Protein AF-A0AAD5X0N3-F1 (afdb_monomer_lite)

Foldseek 3Di:
DFWKKKFKFAWADQPNWTKTWDDLVSQVPDPDLFKWKWFKDFVVQDVGTDIFIWGAQLPNTTMTTDDCVSGVPRDRPDMTIMMITTDPADDADDDDPVLCVLCVVLVLNVLQVVAGSVQVVQLVLVLQQDPDPVSSVVSSVVVSVCSVVVNSHDPPDDRNFGSNPSQDDPSHGPPDDDDTDDDIDGDDDDDDDPDDDPDDDDDDDDDDDDDDDDDDDDDDDDDDDDDDDDDDDDDDDDDDDDDDDDDDDDDDDDDDDDDDDDDDDDDDDDDDDD

Secondary structure (DSSP, 8-state):
-PPEEEEEE--EEETTEEEEEPPHHHHHTSS-SS-EEEEEE-TTT-SS-EEEEEEE-SSS-EEEE--TTT-TT--SSS-EEEEEEE-SSPPPPPPPHHHHHHHHHTT-HHHHHTS-HHHHHHHHHHHHS-S-HHHHHHHHHHHHHHHHTT--S-SS--TTS---TTTEETTEETT----------EE---------------------------------------------------------------------------------------

Radius of gyration: 31.68 Å; chains: 1; bounding box: 74×84×109 Å

Structure (mmCIF, N/CA/C/O backbone):
data_AF-A0AAD5X0N3-F1
#
_entry.id   AF-A0AAD5X0N3-F1
#
loop_
_atom_site.group_PDB
_atom_site.id
_atom_site.type_symbol
_atom_site.label_atom_id
_atom_site.label_alt_id
_atom_site.label_comp_id
_atom_site.label_asym_id
_atom_site.label_entity_id
_atom_site.label_seq_id
_atom_site.pdbx_PDB_ins_code
_atom_site.Cartn_x
_atom_site.Cartn_y
_atom_site.Cartn_z
_atom_site.occupancy
_atom_site.B_iso_or_equiv
_atom_site.auth_seq_id
_atom_site.auth_comp_id
_atom_site.auth_asym_id
_atom_site.auth_atom_id
_atom_site.pdbx_PDB_model_num
ATOM 1 N N . MET A 1 1 ? -9.869 20.995 3.385 1.00 52.47 1 MET A N 1
ATOM 2 C CA . MET A 1 1 ? -9.378 20.257 4.567 1.00 52.47 1 MET A CA 1
ATOM 3 C C . MET A 1 1 ? -9.039 18.806 4.202 1.00 52.47 1 MET A C 1
ATOM 5 O O . MET A 1 1 ? -9.291 18.425 3.061 1.00 52.47 1 MET A O 1
ATOM 9 N N . SER A 1 2 ? -8.405 18.033 5.093 1.00 66.81 2 SER A N 1
ATOM 10 C CA . SER A 1 2 ? -8.325 16.563 4.986 1.00 66.81 2 SER A CA 1
ATOM 11 C C . SER A 1 2 ? -9.410 15.970 5.881 1.00 66.81 2 SER A C 1
ATOM 13 O O . SER A 1 2 ? -9.439 16.286 7.066 1.00 66.81 2 SER A O 1
ATOM 15 N N . THR A 1 3 ? -10.296 15.152 5.316 1.00 87.31 3 THR A N 1
ATOM 16 C CA . THR A 1 3 ? -11.394 14.504 6.045 1.00 87.31 3 THR A CA 1
ATOM 17 C C . THR A 1 3 ? -10.836 13.567 7.112 1.00 87.31 3 THR A C 1
ATOM 19 O O . THR A 1 3 ? -9.976 12.736 6.812 1.00 87.31 3 THR A O 1
ATOM 22 N N . LYS A 1 4 ? -11.314 13.703 8.350 1.00 94.69 4 LYS A N 1
ATOM 23 C CA . LYS A 1 4 ? -11.043 12.740 9.420 1.00 94.69 4 LYS A CA 1
ATOM 24 C C . LYS A 1 4 ? -12.129 11.672 9.399 1.00 94.69 4 LYS A C 1
ATOM 26 O O . LYS A 1 4 ? -13.308 11.991 9.285 1.00 94.69 4 LYS A O 1
ATOM 31 N N . ILE A 1 5 ? -11.717 10.415 9.483 1.00 96.69 5 ILE A N 1
ATOM 32 C CA . ILE A 1 5 ? -12.610 9.258 9.488 1.00 96.69 5 ILE A CA 1
ATOM 33 C C . ILE A 1 5 ? -12.344 8.492 10.778 1.00 96.69 5 ILE A C 1
ATOM 35 O O . ILE A 1 5 ? -11.242 7.972 10.956 1.00 96.69 5 ILE A O 1
ATOM 39 N N . THR A 1 6 ? -13.336 8.419 11.658 1.00 96.56 6 THR A N 1
ATOM 40 C CA . THR A 1 6 ? -13.241 7.689 12.927 1.00 96.56 6 THR A CA 1
ATOM 41 C C . THR A 1 6 ? -14.144 6.464 12.893 1.00 96.56 6 THR A C 1
ATOM 43 O O . THR A 1 6 ? -15.231 6.510 12.319 1.00 96.56 6 THR A O 1
ATOM 46 N N . PHE A 1 7 ? -13.660 5.359 13.452 1.00 95.81 7 PHE A N 1
ATOM 47 C CA . PHE A 1 7 ? -14.385 4.097 13.570 1.00 95.81 7 PHE A CA 1
ATOM 48 C C . PHE A 1 7 ? -13.747 3.225 14.653 1.00 95.81 7 PHE A C 1
ATOM 50 O O . PHE A 1 7 ? -12.638 3.501 15.119 1.00 95.81 7 PHE A O 1
ATOM 57 N N . THR A 1 8 ? -14.430 2.146 15.015 1.00 95.44 8 THR A N 1
ATOM 58 C CA . THR A 1 8 ? -13.892 1.095 15.874 1.00 95.44 8 THR A CA 1
ATOM 59 C C . THR A 1 8 ? -13.667 -0.186 15.075 1.00 95.44 8 THR A C 1
ATOM 61 O O . THR A 1 8 ? -14.383 -0.475 14.114 1.00 95.44 8 THR A O 1
ATOM 64 N N . SER A 1 9 ? -12.628 -0.939 15.427 1.00 93.94 9 SER A N 1
ATOM 65 C CA . SER A 1 9 ? -12.358 -2.256 14.844 1.00 93.94 9 SER A CA 1
ATOM 66 C C . SER A 1 9 ? -11.504 -3.086 15.785 1.00 93.94 9 SER A C 1
ATOM 68 O O . SER A 1 9 ? -10.570 -2.574 16.405 1.00 93.94 9 SER A O 1
ATOM 70 N N . THR A 1 10 ? -11.773 -4.385 15.822 1.00 93.44 10 THR A N 1
ATOM 71 C CA . THR A 1 10 ? -10.909 -5.357 16.494 1.00 93.44 10 THR A CA 1
ATOM 72 C C . THR A 1 10 ? -9.734 -5.723 15.581 1.00 93.44 10 THR A C 1
ATOM 74 O O . THR A 1 10 ? -9.935 -5.871 14.370 1.00 93.44 10 THR A O 1
ATOM 77 N N . PRO A 1 11 ? -8.502 -5.839 16.102 1.00 93.25 11 PRO A N 1
ATOM 78 C CA . PRO A 1 11 ? -7.381 -6.368 15.339 1.00 93.25 11 PRO A CA 1
ATOM 79 C C . PRO A 1 11 ? -7.588 -7.826 14.941 1.00 93.25 11 PRO A C 1
ATOM 81 O O . PRO A 1 11 ? -8.074 -8.642 15.715 1.00 93.25 11 PRO A O 1
ATOM 84 N N . HIS A 1 12 ? -7.170 -8.167 13.727 1.00 90.38 12 HIS A N 1
ATOM 85 C CA . HIS A 1 12 ? -7.186 -9.533 13.222 1.00 90.38 12 HIS A CA 1
ATOM 86 C C . HIS A 1 12 ? -5.761 -10.005 12.975 1.00 90.38 12 HIS A C 1
ATOM 88 O O . HIS A 1 12 ? -4.945 -9.273 12.417 1.00 90.38 12 HIS A O 1
ATOM 94 N N . LEU A 1 13 ? -5.474 -11.252 13.335 1.00 91.62 13 LEU A N 1
ATOM 95 C CA . LEU A 1 13 ? -4.210 -11.898 13.008 1.00 91.62 13 LEU A CA 1
ATOM 96 C C . LEU A 1 13 ? -4.410 -12.819 11.802 1.00 91.62 13 LEU A C 1
ATOM 98 O O . LEU A 1 13 ? -5.156 -13.794 11.874 1.00 91.62 13 LEU A O 1
ATOM 102 N N . ILE A 1 14 ? -3.734 -12.525 10.689 1.00 92.62 14 ILE A N 1
ATOM 103 C CA . ILE A 1 14 ? -3.687 -13.421 9.527 1.00 92.62 14 ILE A CA 1
ATOM 104 C C . ILE A 1 14 ? -2.267 -13.940 9.378 1.00 92.62 14 ILE A C 1
ATOM 106 O O . ILE A 1 14 ? -1.341 -13.174 9.107 1.00 92.62 14 ILE A O 1
ATOM 110 N N . ASN A 1 15 ? -2.099 -15.255 9.523 1.00 90.25 15 ASN A N 1
ATOM 111 C CA . ASN A 1 15 ? -0.788 -15.883 9.673 1.00 90.25 15 ASN A CA 1
ATOM 112 C C . ASN A 1 15 ? -0.030 -15.242 10.848 1.00 90.25 15 ASN A C 1
ATOM 114 O O . ASN A 1 15 ? -0.423 -15.426 11.992 1.00 90.25 15 ASN A O 1
ATOM 118 N N . THR A 1 16 ? 1.019 -14.471 10.573 1.00 90.69 16 THR A N 1
ATOM 119 C CA . THR A 1 16 ? 1.829 -13.757 11.573 1.00 90.69 16 THR A CA 1
ATOM 120 C C . THR A 1 16 ? 1.671 -12.238 11.485 1.00 90.69 16 THR A C 1
ATOM 122 O O . THR A 1 16 ? 2.490 -11.509 12.029 1.00 90.69 16 THR A O 1
ATOM 125 N N . HIS A 1 17 ? 0.667 -11.745 10.755 1.00 93.12 17 HIS A N 1
ATOM 126 C CA . HIS A 1 17 ? 0.501 -10.321 10.471 1.00 93.12 17 HIS A CA 1
ATOM 127 C C . HIS A 1 17 ? -0.753 -9.774 11.158 1.00 93.12 17 HIS A C 1
ATOM 129 O O . HIS A 1 17 ? -1.863 -10.073 10.698 1.00 93.12 17 HIS A O 1
ATOM 135 N N . PRO A 1 18 ? -0.608 -8.991 12.243 1.00 94.12 18 PRO A N 1
ATOM 136 C CA . PRO A 1 18 ? -1.732 -8.276 12.819 1.00 94.12 18 PRO A CA 1
ATOM 137 C C . PRO A 1 18 ? -2.154 -7.145 11.879 1.00 94.12 18 PRO A C 1
ATOM 139 O O . PRO A 1 18 ? -1.327 -6.473 11.255 1.00 94.12 18 PRO A O 1
ATOM 142 N N . LEU A 1 19 ? -3.458 -6.944 11.747 1.00 95.69 19 LEU A N 1
ATOM 143 C CA . LEU A 1 19 ? -4.028 -5.938 10.865 1.00 95.69 19 LEU A CA 1
ATOM 144 C C . LEU A 1 19 ? -5.353 -5.405 11.391 1.00 95.69 19 LEU A C 1
ATOM 146 O O . LEU A 1 19 ? -6.042 -6.060 12.168 1.00 95.69 19 LEU A O 1
ATOM 150 N N . ILE A 1 20 ? -5.729 -4.230 10.899 1.00 96.31 20 ILE A N 1
ATOM 151 C CA . ILE A 1 20 ? -7.061 -3.654 11.070 1.00 96.31 20 ILE A CA 1
ATOM 152 C C . ILE A 1 20 ? -7.768 -3.695 9.727 1.00 96.31 20 ILE A C 1
ATOM 154 O O . ILE A 1 20 ? -7.281 -3.119 8.749 1.00 96.31 20 ILE A O 1
ATOM 158 N N . HIS A 1 21 ? -8.932 -4.336 9.683 1.00 95.62 21 HIS A N 1
ATOM 159 C CA . HIS A 1 21 ? -9.833 -4.260 8.539 1.00 95.62 21 HIS A CA 1
ATOM 160 C C . HIS A 1 21 ? -10.796 -3.089 8.726 1.00 95.62 21 HIS A C 1
ATOM 162 O O . HIS A 1 21 ? -11.264 -2.823 9.827 1.00 95.62 21 HIS A O 1
ATOM 168 N N . LEU A 1 22 ? -11.066 -2.340 7.659 1.00 95.81 22 LEU A N 1
ATOM 169 C CA . LEU A 1 22 ? -12.024 -1.246 7.733 1.00 95.81 22 LEU A CA 1
ATOM 170 C C . LEU A 1 22 ? -13.440 -1.785 7.496 1.00 95.81 22 LEU A C 1
ATOM 172 O O . LEU A 1 22 ? -13.658 -2.514 6.520 1.00 95.81 22 LEU A O 1
ATOM 176 N N . PRO A 1 23 ? -14.442 -1.323 8.262 1.00 94.31 23 PRO A N 1
ATOM 177 C CA . PRO A 1 23 ? -15.840 -1.512 7.897 1.00 94.31 23 PRO A CA 1
ATOM 178 C C . PRO A 1 23 ? -16.093 -0.946 6.492 1.00 94.31 23 PRO A C 1
ATOM 180 O O . PRO A 1 23 ? -15.581 0.123 6.145 1.00 94.31 23 PRO A O 1
ATOM 183 N N . LYS A 1 24 ? -16.898 -1.629 5.665 1.00 93.94 24 LYS A N 1
ATOM 184 C CA . LYS A 1 24 ? -17.169 -1.192 4.278 1.00 93.94 24 LYS A CA 1
ATOM 185 C C . LYS A 1 24 ? -17.667 0.266 4.192 1.00 93.94 24 LYS A C 1
ATOM 187 O O . LYS A 1 24 ? -17.146 0.986 3.336 1.00 93.94 24 LYS A O 1
ATOM 192 N N . PRO A 1 25 ? -18.599 0.745 5.050 1.00 93.69 25 PRO A N 1
ATOM 193 C CA . PRO A 1 25 ? -19.046 2.141 5.011 1.00 93.69 25 PRO A CA 1
ATOM 194 C C . PRO A 1 25 ? -17.918 3.123 5.335 1.00 93.69 25 PRO A C 1
ATOM 196 O O . PRO A 1 25 ? -17.710 4.080 4.597 1.00 93.69 25 PRO A O 1
ATOM 199 N N . THR A 1 26 ? -17.108 2.829 6.355 1.00 95.00 26 THR A N 1
ATOM 200 C CA . THR A 1 26 ? -15.915 3.611 6.711 1.00 95.00 26 THR A CA 1
ATOM 201 C C . THR A 1 26 ? -14.927 3.674 5.552 1.00 95.00 26 THR A C 1
ATOM 203 O O . THR A 1 26 ? -14.449 4.742 5.175 1.00 95.00 26 THR A O 1
ATOM 206 N N . SER A 1 27 ? -14.649 2.531 4.922 1.00 96.06 27 SER A N 1
ATOM 207 C CA . SER A 1 27 ? -13.789 2.479 3.746 1.00 96.06 27 SER A CA 1
ATOM 208 C C . SER A 1 27 ? -14.354 3.266 2.561 1.00 96.06 27 SER A C 1
ATOM 210 O O . SER A 1 27 ? -13.568 3.669 1.701 1.00 96.06 27 SER A O 1
ATOM 212 N N . ALA A 1 28 ? -15.673 3.416 2.431 1.00 95.62 28 ALA A N 1
ATOM 213 C CA . ALA A 1 28 ? -16.284 4.160 1.333 1.00 95.62 28 ALA A CA 1
ATOM 214 C C . ALA A 1 28 ? -16.013 5.670 1.419 1.00 95.62 28 ALA A C 1
ATOM 216 O O . ALA A 1 28 ? -16.028 6.332 0.387 1.00 95.62 28 ALA A O 1
ATOM 217 N N . LEU A 1 29 ? -15.684 6.180 2.612 1.00 96.00 29 LEU A N 1
ATOM 218 C CA . LEU A 1 29 ? -15.305 7.577 2.846 1.00 96.00 29 LEU A CA 1
ATOM 219 C C . LEU A 1 29 ? -13.875 7.907 2.376 1.00 96.00 29 LEU A C 1
ATOM 221 O O . LEU A 1 29 ? -13.496 9.076 2.313 1.00 96.00 29 LEU A O 1
ATOM 225 N N . LEU A 1 30 ? -13.054 6.898 2.058 1.00 96.19 30 LEU A N 1
ATOM 226 C CA . LEU A 1 30 ? -11.696 7.114 1.557 1.00 96.19 30 LEU A CA 1
ATOM 227 C C . LEU A 1 30 ? -11.710 7.717 0.139 1.00 96.19 30 LEU A C 1
ATOM 229 O O . LEU A 1 30 ? -12.552 7.358 -0.683 1.00 96.19 30 LEU A O 1
ATOM 233 N N . PRO A 1 31 ? -10.722 8.563 -0.212 1.00 95.62 31 PRO A N 1
ATOM 234 C CA . PRO A 1 31 ? -10.713 9.300 -1.480 1.00 95.62 31 PRO A CA 1
ATOM 235 C C . PRO A 1 31 ? -10.471 8.426 -2.721 1.00 95.62 31 PRO A C 1
ATOM 237 O O . PRO A 1 31 ? -10.577 8.910 -3.847 1.00 95.62 31 PRO A O 1
ATOM 240 N N . ALA A 1 32 ? -10.088 7.159 -2.547 1.00 94.62 32 ALA A N 1
ATOM 241 C CA . ALA A 1 32 ? -9.822 6.235 -3.640 1.00 94.62 32 ALA A CA 1
ATOM 242 C C . ALA A 1 32 ? -10.143 4.790 -3.243 1.00 94.62 32 ALA A C 1
ATOM 244 O O . ALA A 1 32 ? -10.204 4.442 -2.068 1.00 94.62 32 ALA A O 1
ATOM 245 N N . ARG A 1 33 ? -10.319 3.933 -4.257 1.00 95.62 33 ARG A N 1
ATOM 246 C CA . ARG A 1 33 ? -10.536 2.482 -4.099 1.00 95.62 33 ARG A CA 1
ATOM 247 C C . ARG A 1 33 ? -9.268 1.634 -4.264 1.00 95.62 33 ARG A C 1
ATOM 249 O O . ARG A 1 33 ? -9.354 0.410 -4.259 1.00 95.62 33 ARG A O 1
ATOM 256 N N . GLY A 1 34 ? -8.131 2.280 -4.515 1.00 95.44 34 GLY A N 1
ATOM 257 C CA . GLY A 1 34 ? -6.809 1.652 -4.502 1.00 95.44 34 GLY A CA 1
ATOM 258 C C . GLY A 1 34 ? -6.078 1.962 -3.199 1.00 95.44 34 GLY A C 1
ATOM 259 O O . GLY A 1 34 ? -6.696 2.427 -2.255 1.00 95.44 34 GLY A O 1
ATOM 260 N N . LEU A 1 35 ? -4.759 1.756 -3.158 1.00 97.06 35 LEU A N 1
ATOM 261 C CA . LEU A 1 35 ? -3.967 2.098 -1.972 1.00 97.06 35 LEU A CA 1
ATOM 262 C C . LEU A 1 35 ? -4.161 3.570 -1.575 1.00 97.06 35 LEU A C 1
ATOM 264 O O . LEU A 1 35 ? -4.024 4.457 -2.420 1.00 97.06 35 LEU A O 1
ATOM 268 N N . VAL A 1 36 ? -4.422 3.805 -0.289 1.00 97.81 36 VAL A N 1
ATOM 269 C CA . VAL A 1 36 ? -4.504 5.140 0.316 1.00 97.81 36 VAL A CA 1
ATOM 270 C C . VAL A 1 36 ? -3.518 5.215 1.470 1.00 97.81 36 VAL A C 1
ATOM 272 O O . VAL A 1 36 ? -3.531 4.350 2.329 1.00 97.81 36 VAL A O 1
ATOM 275 N N . VAL A 1 37 ? -2.666 6.236 1.532 1.00 98.00 37 VAL A N 1
ATOM 276 C CA . VAL A 1 37 ? -1.804 6.441 2.708 1.00 98.00 37 VAL A CA 1
ATOM 277 C C . VAL A 1 37 ? -2.495 7.381 3.688 1.00 98.00 37 VAL A C 1
ATOM 279 O O . VAL A 1 37 ? -2.936 8.466 3.299 1.00 98.00 37 VAL A O 1
ATOM 282 N N . CYS A 1 38 ? -2.563 6.978 4.955 1.00 97.88 38 CYS A N 1
ATOM 283 C CA . CYS A 1 38 ? -3.195 7.744 6.023 1.00 97.88 38 CYS A CA 1
ATOM 284 C C . CYS A 1 38 ? -2.205 8.036 7.151 1.00 97.88 38 CYS A C 1
ATOM 286 O O . CYS A 1 38 ? -1.319 7.234 7.439 1.00 97.88 38 CYS A O 1
ATOM 288 N N . SER A 1 39 ? -2.407 9.174 7.812 1.00 97.62 39 SER A N 1
ATOM 289 C CA . SER A 1 39 ? -2.015 9.343 9.210 1.00 97.62 39 SER A CA 1
ATOM 290 C C . SER A 1 39 ? -3.059 8.633 10.074 1.00 97.62 39 SER A C 1
ATOM 292 O O . SER A 1 39 ? -4.258 8.848 9.875 1.00 97.62 39 SER A O 1
ATOM 294 N N . ILE A 1 40 ? -2.615 7.756 10.967 1.00 97.94 40 ILE A N 1
ATOM 295 C CA . ILE A 1 40 ? -3.445 6.862 11.774 1.00 97.94 40 ILE A CA 1
ATOM 296 C C . ILE A 1 40 ? -3.179 7.160 13.243 1.00 97.94 40 ILE A C 1
ATOM 298 O O . ILE A 1 40 ? -2.035 7.107 13.689 1.00 97.94 40 ILE A O 1
ATOM 302 N N . LEU A 1 41 ? -4.237 7.457 13.993 1.00 97.56 41 LEU A N 1
ATOM 303 C CA . LEU A 1 41 ? -4.195 7.611 15.442 1.00 97.56 41 LEU A CA 1
ATOM 304 C C . LEU A 1 41 ? -5.010 6.494 16.090 1.00 97.56 41 LEU A C 1
ATOM 306 O O . LEU A 1 41 ? -6.199 6.351 15.804 1.00 97.56 41 LEU A O 1
ATOM 310 N N . ILE A 1 42 ? -4.361 5.743 16.977 1.00 96.25 42 ILE A N 1
ATOM 311 C CA . ILE A 1 42 ? -4.982 4.729 17.831 1.00 96.25 42 ILE A CA 1
ATOM 312 C C . ILE A 1 42 ? -4.550 5.059 19.264 1.00 96.25 42 ILE A C 1
ATOM 314 O O . ILE A 1 42 ? -3.450 4.663 19.659 1.00 96.25 42 ILE A O 1
ATOM 318 N N . PRO A 1 43 ? -5.350 5.830 20.026 1.00 95.38 43 PRO A N 1
ATOM 319 C CA . PRO A 1 43 ? -4.920 6.385 21.312 1.00 95.38 43 PRO A CA 1
ATOM 320 C C . PRO A 1 43 ? -4.469 5.338 22.335 1.00 95.38 43 PRO A C 1
ATOM 322 O O . PRO A 1 43 ? -3.593 5.619 23.146 1.00 95.38 43 PRO A O 1
ATOM 325 N N . SER A 1 44 ? -5.037 4.131 22.279 1.00 93.19 44 SER A N 1
ATOM 326 C CA . SER A 1 44 ? -4.662 3.019 23.157 1.00 93.19 44 SER A CA 1
ATOM 327 C C . SER A 1 44 ? -3.310 2.382 22.822 1.00 93.19 44 SER A C 1
ATOM 329 O O . SER A 1 44 ? -2.764 1.687 23.669 1.00 93.19 44 SER A O 1
ATOM 331 N N . LEU A 1 45 ? -2.766 2.600 21.617 1.00 91.50 45 LEU A N 1
ATOM 332 C CA . LEU A 1 45 ? -1.465 2.061 21.198 1.00 91.50 45 LEU A CA 1
ATOM 333 C C . LEU A 1 45 ? -0.359 3.119 21.226 1.00 91.50 45 LEU A C 1
ATOM 335 O O . LEU A 1 45 ? 0.776 2.824 21.584 1.00 91.50 45 LEU A O 1
ATOM 339 N N . SER A 1 46 ? -0.665 4.352 20.817 1.00 90.81 46 SER A N 1
ATOM 340 C CA . SER A 1 46 ? 0.311 5.440 20.796 1.00 90.81 46 SER A CA 1
ATOM 341 C C . SER A 1 46 ? -0.367 6.803 20.943 1.00 90.81 46 SER A C 1
ATOM 343 O O . SER A 1 46 ? -1.363 7.072 20.264 1.00 90.81 46 SER A O 1
ATOM 345 N N . PRO A 1 47 ? 0.215 7.723 21.739 1.00 91.62 47 PRO A N 1
ATOM 346 C CA . PRO A 1 47 ? -0.276 9.095 21.848 1.00 91.62 47 PRO A CA 1
ATOM 347 C C . PRO A 1 47 ? -0.015 9.923 20.578 1.00 91.62 47 PRO A C 1
ATOM 349 O O . PRO A 1 47 ? -0.587 10.998 20.411 1.00 91.62 47 PRO A O 1
ATOM 352 N N . LYS A 1 48 ? 0.868 9.457 19.684 1.00 94.75 48 LYS A N 1
ATOM 353 C CA . LYS A 1 48 ? 1.201 10.120 18.416 1.00 94.75 48 LYS A CA 1
ATOM 354 C C . LYS A 1 48 ? 0.677 9.309 17.233 1.00 94.75 48 LYS A C 1
ATOM 356 O O . LYS A 1 48 ? 0.776 8.079 17.262 1.00 94.75 48 LYS A O 1
ATOM 361 N N . PRO A 1 49 ? 0.186 9.970 16.171 1.00 96.56 49 PRO A N 1
ATOM 362 C CA . PRO A 1 49 ? -0.191 9.259 14.968 1.00 96.56 49 PRO A CA 1
ATOM 363 C C . PRO A 1 49 ? 1.042 8.696 14.251 1.00 96.56 49 PRO A C 1
ATOM 365 O O . PRO A 1 49 ? 2.122 9.290 14.285 1.00 96.56 49 PRO A O 1
ATOM 368 N N . PHE A 1 50 ? 0.855 7.586 13.549 1.00 96.12 50 PHE A N 1
ATOM 369 C CA . PHE A 1 50 ? 1.840 7.004 12.638 1.00 96.12 50 PHE A CA 1
ATOM 370 C C . PHE A 1 50 ? 1.289 6.988 11.211 1.00 96.12 50 PHE A C 1
ATOM 372 O O . PHE A 1 50 ? 0.091 7.151 10.989 1.00 96.12 50 PHE A O 1
ATOM 379 N N . ILE A 1 51 ? 2.162 6.827 10.217 1.00 96.62 51 ILE A N 1
ATOM 380 C CA . ILE A 1 51 ? 1.756 6.800 8.809 1.00 96.62 51 ILE A CA 1
ATOM 381 C C . ILE A 1 51 ? 1.787 5.362 8.312 1.00 96.62 51 ILE A C 1
ATOM 383 O O . ILE A 1 51 ? 2.815 4.700 8.429 1.00 96.62 51 ILE A O 1
ATOM 387 N N . ALA A 1 52 ? 0.697 4.907 7.698 1.00 97.12 52 ALA A N 1
ATOM 388 C CA . ALA A 1 52 ? 0.656 3.595 7.064 1.00 97.12 52 ALA A CA 1
ATOM 389 C C . ALA A 1 52 ? -0.171 3.598 5.765 1.00 97.12 52 ALA A C 1
ATOM 391 O O . ALA A 1 52 ? -1.118 4.384 5.617 1.00 97.12 52 ALA A O 1
ATOM 392 N N . PRO A 1 53 ? 0.179 2.728 4.800 1.00 97.69 53 PRO A N 1
ATOM 393 C CA . PRO A 1 53 ? -0.661 2.462 3.646 1.00 97.69 53 PRO A CA 1
ATOM 394 C C . PRO A 1 53 ? -1.852 1.574 4.024 1.00 97.69 53 PRO A C 1
ATOM 396 O O . PRO A 1 53 ? -1.688 0.496 4.592 1.00 97.69 53 PRO A O 1
ATOM 399 N N . LEU A 1 54 ? -3.043 1.995 3.618 1.00 98.19 54 LEU A N 1
ATOM 400 C CA . LEU A 1 54 ? -4.241 1.174 3.568 1.00 98.19 54 LEU A CA 1
ATOM 401 C C . LEU A 1 54 ? -4.283 0.467 2.213 1.00 98.19 54 LEU A C 1
ATOM 403 O O . LEU A 1 54 ? -4.427 1.101 1.165 1.00 98.19 54 LEU A O 1
ATOM 407 N N . GLU A 1 55 ? -4.146 -0.853 2.231 1.00 97.88 55 GLU A N 1
ATOM 408 C CA . GLU A 1 55 ? -4.295 -1.708 1.059 1.00 97.88 55 GLU A CA 1
ATOM 409 C C . GLU A 1 55 ? -5.778 -2.046 0.857 1.00 97.88 55 GLU A C 1
ATOM 411 O O . GLU A 1 55 ? -6.498 -2.286 1.826 1.00 97.88 55 GLU A O 1
ATOM 416 N N . PRO A 1 56 ? -6.277 -2.078 -0.386 1.00 97.56 56 PRO A N 1
ATOM 417 C CA . PRO A 1 56 ? -7.618 -2.571 -0.649 1.00 97.56 56 PRO A CA 1
ATOM 418 C C . PRO A 1 56 ? -7.690 -4.073 -0.362 1.00 97.56 56 PRO A C 1
ATOM 420 O O . PRO A 1 56 ? -6.747 -4.821 -0.619 1.00 97.56 56 PRO A O 1
ATOM 423 N N . ASP A 1 57 ? -8.834 -4.525 0.134 1.00 96.81 57 ASP A N 1
ATOM 424 C CA . ASP A 1 57 ? -9.049 -5.917 0.540 1.00 96.81 57 ASP A CA 1
ATOM 425 C C . ASP A 1 57 ? -9.532 -6.833 -0.603 1.00 96.81 57 ASP A C 1
ATOM 427 O O . ASP A 1 57 ? -9.718 -8.031 -0.401 1.00 96.81 57 ASP A O 1
ATOM 431 N N . GLY A 1 58 ? -9.770 -6.284 -1.799 1.00 95.25 58 GLY A N 1
ATOM 432 C CA . GLY A 1 58 ? -10.367 -6.994 -2.938 1.00 95.25 58 GLY A CA 1
ATOM 433 C C . GLY A 1 58 ? -11.888 -7.206 -2.856 1.00 95.25 58 GLY A C 1
ATOM 434 O O . GLY A 1 58 ? -12.479 -7.717 -3.804 1.00 95.25 58 GLY A O 1
ATOM 435 N N . LYS A 1 59 ? -12.543 -6.774 -1.771 1.00 94.88 59 LYS A N 1
ATOM 436 C CA . LYS A 1 59 ? -13.990 -6.882 -1.495 1.00 94.88 59 LYS A CA 1
ATOM 437 C C . LYS A 1 59 ? -14.653 -5.519 -1.242 1.00 94.88 59 LYS A C 1
ATOM 439 O O . LYS A 1 59 ? -15.662 -5.423 -0.545 1.00 94.88 59 LYS A O 1
ATOM 444 N N . LYS A 1 60 ? -14.130 -4.454 -1.860 1.00 94.38 60 LYS A N 1
ATOM 445 C CA . LYS A 1 60 ? -14.614 -3.068 -1.696 1.00 94.38 60 LYS A CA 1
ATOM 446 C C . LYS A 1 60 ? -14.480 -2.539 -0.256 1.00 94.38 60 LYS A C 1
ATOM 448 O O . LYS A 1 60 ? -15.198 -1.611 0.115 1.00 94.38 60 LYS A O 1
ATOM 453 N N . SER A 1 61 ? -13.488 -3.003 0.497 1.00 96.38 61 SER A N 1
ATOM 454 C CA . SER A 1 61 ? -12.968 -2.321 1.685 1.00 96.38 61 SER A CA 1
ATOM 455 C C . SER A 1 61 ? -11.451 -2.097 1.592 1.00 96.38 61 SER A C 1
ATOM 457 O O . SER A 1 61 ? -10.852 -2.250 0.522 1.00 96.38 61 SER A O 1
ATOM 459 N N . HIS A 1 62 ? -10.841 -1.678 2.699 1.00 97.94 62 HIS A N 1
ATOM 460 C CA . HIS A 1 62 ? -9.395 -1.589 2.877 1.00 97.94 62 HIS A CA 1
ATOM 461 C C . HIS A 1 62 ? -8.988 -2.190 4.222 1.00 97.94 62 HIS A C 1
ATOM 463 O O . HIS A 1 62 ? -9.823 -2.442 5.086 1.00 97.94 62 HIS A O 1
ATOM 469 N N . PHE A 1 63 ? -7.693 -2.390 4.400 1.00 97.75 63 PHE A N 1
ATOM 470 C CA . PHE A 1 63 ? -7.073 -2.766 5.660 1.00 97.75 63 PHE A CA 1
ATOM 471 C C . PHE A 1 63 ? -5.688 -2.124 5.750 1.00 97.75 63 PHE A C 1
ATOM 473 O O . PHE A 1 63 ? -5.121 -1.722 4.733 1.00 97.75 63 PHE A O 1
ATOM 480 N N . PHE A 1 64 ? -5.115 -2.054 6.943 1.00 97.62 64 PHE A N 1
ATOM 481 C CA . PHE A 1 64 ? -3.697 -1.746 7.117 1.00 97.62 64 PHE A CA 1
ATOM 482 C C . PHE A 1 64 ? -3.060 -2.756 8.063 1.00 97.62 64 PHE A C 1
ATOM 484 O O . PHE A 1 64 ? -3.707 -3.250 8.986 1.00 97.62 64 PHE A O 1
ATOM 491 N N . LEU A 1 65 ? -1.796 -3.081 7.801 1.00 96.19 65 LEU A N 1
ATOM 492 C CA . LEU A 1 65 ? -1.001 -3.914 8.695 1.00 96.19 65 LEU A CA 1
ATOM 493 C C . LEU A 1 65 ? -0.551 -3.089 9.895 1.00 96.19 65 LEU A C 1
ATOM 495 O O . LEU A 1 65 ? -0.267 -1.896 9.764 1.00 96.19 65 LEU A O 1
ATOM 499 N N . ILE A 1 66 ? -0.450 -3.751 11.037 1.00 94.31 66 ILE A N 1
ATOM 500 C CA . ILE A 1 66 ? 0.164 -3.195 12.231 1.00 94.31 66 ILE A CA 1
ATOM 501 C C . ILE A 1 66 ? 1.559 -3.786 12.343 1.00 94.31 66 ILE A C 1
ATOM 503 O O . ILE A 1 66 ? 1.754 -4.994 12.228 1.00 94.31 66 ILE A O 1
ATOM 507 N N . ASP A 1 67 ? 2.535 -2.904 12.501 1.00 92.19 67 ASP A N 1
ATOM 508 C CA . ASP A 1 67 ? 3.918 -3.310 12.662 1.00 92.19 67 ASP A CA 1
ATOM 509 C C . ASP A 1 67 ? 4.126 -3.878 14.068 1.00 92.19 67 ASP A C 1
ATOM 511 O O . ASP A 1 67 ? 4.028 -3.145 15.052 1.00 92.19 67 ASP A O 1
ATOM 515 N N . SER A 1 68 ? 4.381 -5.182 14.155 1.00 90.44 68 SER A N 1
ATOM 516 C CA . SER A 1 68 ? 4.581 -5.879 15.429 1.00 90.44 68 SER A CA 1
ATOM 517 C C . SER A 1 68 ? 5.852 -5.439 16.151 1.00 90.44 68 SER A C 1
ATOM 519 O O . SER A 1 68 ? 5.902 -5.547 17.370 1.00 90.44 68 SER A O 1
ATOM 521 N N . ASP A 1 69 ? 6.850 -4.912 15.435 1.00 90.31 69 ASP A N 1
ATOM 522 C CA . ASP A 1 69 ? 8.060 -4.376 16.064 1.00 90.31 69 ASP A CA 1
ATOM 523 C C . ASP A 1 69 ? 7.756 -3.059 16.798 1.00 90.31 69 ASP A C 1
ATOM 525 O O . ASP A 1 69 ? 8.253 -2.818 17.898 1.00 90.31 69 ASP A O 1
ATOM 529 N N . THR A 1 70 ? 6.896 -2.218 16.213 1.00 90.94 70 THR A N 1
ATOM 530 C CA . THR A 1 70 ? 6.439 -0.966 16.836 1.00 90.94 70 THR A CA 1
ATOM 531 C C . THR A 1 70 ? 5.362 -1.201 17.903 1.00 90.94 70 THR A C 1
ATOM 533 O O . THR A 1 70 ? 5.332 -0.494 18.910 1.00 90.94 70 THR A O 1
ATOM 536 N N . PHE A 1 71 ? 4.474 -2.177 17.696 1.00 91.69 71 PHE A N 1
ATOM 537 C CA . PHE A 1 71 ? 3.323 -2.462 18.560 1.00 91.69 71 PHE A CA 1
ATOM 538 C C . PHE A 1 71 ? 3.242 -3.959 18.918 1.00 91.69 71 PHE A C 1
ATOM 540 O O . PHE A 1 71 ? 2.346 -4.657 18.433 1.00 91.69 71 PHE A O 1
ATOM 547 N N . PRO A 1 72 ? 4.160 -4.469 19.758 1.00 88.62 72 PRO A N 1
ATOM 548 C CA . PRO A 1 72 ? 4.232 -5.897 20.080 1.00 88.62 72 PRO A CA 1
ATOM 549 C C . PRO A 1 72 ? 3.029 -6.398 20.891 1.00 88.62 72 PRO A C 1
ATOM 551 O O . PRO A 1 72 ? 2.603 -7.536 20.711 1.00 88.62 72 PRO A O 1
ATOM 554 N N . ASP A 1 73 ? 2.443 -5.538 21.726 1.00 86.88 73 ASP A N 1
ATOM 555 C CA . ASP A 1 73 ? 1.375 -5.888 22.671 1.00 86.88 73 ASP A CA 1
ATOM 556 C C . ASP A 1 73 ? -0.025 -5.519 22.155 1.00 86.88 73 ASP A C 1
ATOM 558 O O . ASP A 1 73 ? -0.919 -5.165 22.926 1.00 86.88 73 ASP A O 1
ATOM 562 N N . ILE A 1 74 ? -0.230 -5.538 20.833 1.00 88.12 74 ILE A N 1
ATOM 563 C CA . ILE A 1 74 ? -1.544 -5.226 20.272 1.00 88.12 74 ILE A CA 1
ATOM 564 C C . ILE A 1 74 ? -2.599 -6.243 20.749 1.00 88.12 74 ILE A C 1
ATOM 566 O O . ILE A 1 74 ? -2.421 -7.446 20.540 1.00 88.12 74 ILE A O 1
ATOM 570 N N . PRO A 1 75 ? -3.720 -5.798 21.350 1.00 86.88 75 PRO A N 1
ATOM 571 C CA . PRO A 1 75 ? -4.753 -6.720 21.804 1.00 86.88 75 PRO A CA 1
ATOM 572 C C . PRO A 1 75 ? -5.445 -7.393 20.614 1.00 86.88 75 PRO A C 1
ATOM 574 O O . PRO A 1 75 ? -5.801 -6.740 19.636 1.00 86.88 75 PRO A O 1
ATOM 577 N N . SER A 1 76 ? -5.652 -8.705 20.695 1.00 82.81 76 SER A N 1
ATOM 578 C CA . SER A 1 76 ? -6.244 -9.508 19.614 1.00 82.81 76 SER A CA 1
ATOM 579 C C . SER A 1 76 ? -7.772 -9.585 19.648 1.00 82.81 76 SER A C 1
ATOM 581 O O . SER A 1 76 ? -8.390 -10.009 18.679 1.00 82.81 76 SER A O 1
ATOM 583 N N . ASP A 1 77 ? -8.383 -9.233 20.773 1.00 84.56 77 ASP A N 1
ATOM 584 C CA . ASP A 1 77 ? -9.807 -9.414 21.071 1.00 84.56 77 ASP A CA 1
ATOM 585 C C . ASP A 1 77 ? -10.493 -8.123 21.544 1.00 84.56 77 ASP A C 1
ATOM 587 O O . ASP A 1 77 ? -11.713 -8.086 21.707 1.00 84.56 77 ASP A O 1
ATOM 591 N N . GLN A 1 78 ? -9.736 -7.036 21.706 1.00 89.00 78 GLN A N 1
ATOM 592 C CA . GLN A 1 78 ? -10.264 -5.737 22.101 1.00 89.00 78 GLN A CA 1
ATOM 593 C C . GLN A 1 78 ? -10.525 -4.849 20.882 1.00 89.00 78 GLN A C 1
ATOM 595 O O . GLN A 1 78 ? -9.655 -4.649 20.034 1.00 89.00 78 GLN A O 1
ATOM 600 N N . SER A 1 79 ? -11.713 -4.246 20.835 1.00 93.12 79 SER A N 1
ATOM 601 C CA . SER A 1 79 ? -12.030 -3.222 19.840 1.00 93.12 79 SER A CA 1
ATOM 602 C C . SER A 1 79 ? -11.234 -1.940 20.104 1.00 93.12 79 SER A C 1
ATOM 604 O O . SER A 1 79 ? -11.197 -1.431 21.227 1.00 93.12 79 SER A O 1
ATOM 606 N N . LEU A 1 80 ? -10.588 -1.414 19.063 1.00 94.62 80 LEU A N 1
ATOM 607 C CA . LEU A 1 80 ? -9.761 -0.212 19.120 1.00 94.62 80 LEU A CA 1
ATOM 608 C C . LEU A 1 80 ? -10.481 0.967 18.467 1.00 94.62 80 LEU A C 1
ATOM 610 O O . LEU A 1 80 ? -11.024 0.831 17.373 1.00 94.62 80 LEU A O 1
ATOM 614 N N . SER A 1 81 ? -10.425 2.144 19.098 1.00 96.31 81 SER A N 1
ATOM 615 C CA . SER A 1 81 ? -10.846 3.403 18.470 1.00 96.31 81 SER A CA 1
ATOM 616 C C . SER A 1 81 ? -9.740 3.921 17.554 1.00 96.31 81 SER A C 1
ATOM 618 O O . SER A 1 81 ? -8.608 4.144 17.991 1.00 96.31 81 SER A O 1
ATOM 620 N N . ILE A 1 82 ? -10.060 4.091 16.272 1.00 97.62 82 ILE A N 1
ATOM 621 C CA . ILE A 1 82 ? -9.108 4.435 15.218 1.00 97.62 82 ILE A CA 1
ATOM 622 C C . ILE A 1 82 ? -9.583 5.701 14.513 1.00 97.62 82 ILE A C 1
ATOM 624 O O . ILE A 1 82 ? -10.730 5.806 14.083 1.00 97.62 82 ILE A O 1
ATOM 628 N N . THR A 1 83 ? -8.672 6.656 14.337 1.00 98.12 83 THR A N 1
ATOM 629 C CA . THR A 1 83 ? -8.894 7.842 13.503 1.00 98.12 83 THR A CA 1
ATOM 630 C C . THR A 1 83 ? -7.922 7.849 12.333 1.00 98.12 83 THR A C 1
ATOM 632 O O . THR A 1 83 ? -6.706 7.787 12.515 1.00 98.12 83 THR A O 1
ATOM 635 N N . LEU A 1 84 ? -8.456 7.969 11.122 1.00 98.12 84 LEU A N 1
ATOM 636 C CA . LEU A 1 84 ? -7.705 8.064 9.877 1.00 98.12 84 LEU A CA 1
ATOM 637 C C . LEU A 1 84 ? -7.782 9.479 9.323 1.00 98.12 84 LEU A C 1
ATOM 639 O O . LEU A 1 84 ? -8.847 10.089 9.267 1.00 98.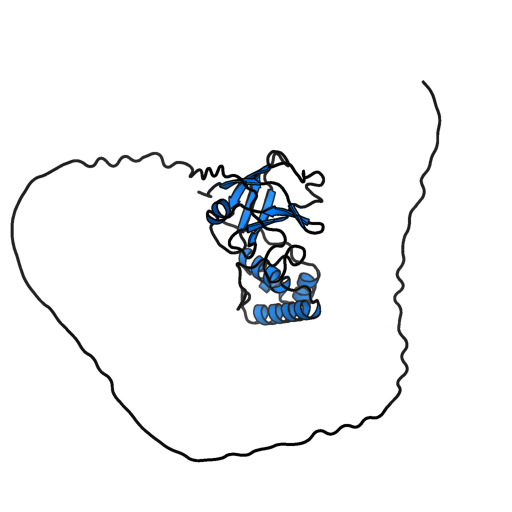12 84 LEU A O 1
ATOM 643 N N . THR A 1 85 ? -6.651 9.977 8.839 1.00 97.94 85 THR A N 1
ATOM 644 C CA . THR A 1 85 ? -6.575 11.204 8.044 1.00 97.94 85 THR A CA 1
ATOM 645 C C . THR A 1 85 ? -5.827 10.903 6.742 1.00 97.94 85 THR A C 1
ATOM 647 O O . THR A 1 85 ? -4.596 10.777 6.770 1.00 97.94 85 THR A O 1
ATOM 650 N N . PRO A 1 86 ? -6.523 10.775 5.595 1.00 97.38 86 PRO A N 1
ATOM 651 C CA . PRO A 1 86 ? -5.886 10.541 4.304 1.00 97.38 86 PRO A CA 1
ATOM 652 C C . PRO A 1 86 ? -4.894 11.650 3.943 1.00 97.38 86 PRO A C 1
ATOM 654 O O . PRO A 1 86 ? -5.194 12.849 4.026 1.00 97.38 86 PRO A O 1
ATOM 657 N N . LEU A 1 87 ? -3.698 11.246 3.520 1.00 96.81 87 LEU A N 1
ATOM 658 C CA . LEU A 1 87 ? -2.641 12.172 3.133 1.00 96.81 87 LEU A CA 1
ATOM 659 C C . LEU A 1 87 ? -2.804 12.608 1.678 1.00 96.81 87 LEU A C 1
ATOM 661 O O . LEU A 1 87 ? -3.032 11.797 0.785 1.00 96.81 87 LEU A O 1
ATOM 665 N N . LYS A 1 88 ? -2.599 13.902 1.413 1.00 92.56 88 LYS A N 1
ATOM 666 C CA . LYS A 1 88 ? -2.528 14.432 0.037 1.00 92.56 88 LYS A CA 1
ATOM 667 C C . LYS A 1 88 ? -1.178 14.157 -0.626 1.00 92.56 88 LYS A C 1
ATOM 669 O O . LYS A 1 88 ? -1.102 13.990 -1.838 1.00 92.56 88 LYS A O 1
ATOM 674 N N . LYS A 1 89 ? -0.106 14.139 0.170 1.00 93.12 89 LYS A N 1
ATOM 675 C CA . LYS A 1 89 ? 1.265 13.861 -0.269 1.00 93.12 89 LYS A CA 1
ATOM 676 C C . LYS A 1 89 ? 1.736 12.597 0.426 1.00 93.12 89 LYS A C 1
ATOM 678 O O . LYS A 1 89 ? 1.785 12.557 1.651 1.00 93.12 89 LYS A O 1
ATOM 683 N N . TYR A 1 90 ? 2.035 11.567 -0.355 1.00 94.31 90 TYR A N 1
ATOM 684 C CA . TYR A 1 90 ? 2.497 10.299 0.199 1.00 94.31 90 TYR A CA 1
ATOM 685 C C . TYR A 1 90 ? 3.995 10.404 0.500 1.00 94.31 90 TYR A C 1
ATOM 687 O O . TYR A 1 90 ? 4.726 10.949 -0.335 1.00 94.31 90 TYR A O 1
ATOM 695 N N . PRO A 1 91 ? 4.472 9.871 1.636 1.00 96.06 91 PRO A N 1
ATOM 696 C CA . PRO A 1 91 ? 5.894 9.601 1.793 1.00 96.06 91 PRO A CA 1
ATOM 697 C C . PRO A 1 91 ? 6.339 8.569 0.749 1.00 96.06 91 PRO A C 1
ATOM 699 O O . PRO A 1 91 ? 5.527 7.773 0.264 1.00 96.06 91 PRO A O 1
ATOM 702 N N . ALA A 1 92 ? 7.624 8.577 0.398 1.00 95.00 92 ALA A N 1
ATOM 703 C CA . ALA A 1 92 ? 8.184 7.539 -0.461 1.00 95.00 92 ALA A CA 1
ATOM 704 C C . ALA A 1 92 ? 8.037 6.162 0.223 1.00 95.00 92 ALA A C 1
ATOM 706 O O . ALA A 1 92 ? 8.303 6.059 1.423 1.00 95.00 92 ALA A O 1
ATOM 707 N N . PRO A 1 93 ? 7.588 5.115 -0.493 1.00 96.31 93 PRO A N 1
ATOM 708 C CA . PRO A 1 93 ? 7.539 3.770 0.063 1.00 96.31 93 PRO A CA 1
ATOM 709 C C . PRO A 1 93 ? 8.950 3.225 0.322 1.00 96.31 93 PRO A C 1
ATOM 711 O O . PRO A 1 93 ? 9.866 3.525 -0.452 1.00 96.31 93 PRO A O 1
ATOM 714 N N . PRO A 1 94 ? 9.128 2.354 1.331 1.00 95.00 94 PRO A N 1
ATOM 715 C CA . PRO A 1 94 ? 10.358 1.585 1.456 1.00 95.00 94 PRO A CA 1
ATOM 716 C C . PRO A 1 94 ? 10.531 0.700 0.215 1.00 95.00 94 PRO A C 1
ATOM 718 O O . PRO A 1 94 ? 9.603 -0.006 -0.188 1.00 95.00 94 PRO A O 1
ATOM 721 N N . LEU A 1 95 ? 11.712 0.754 -0.405 1.00 96.81 95 LEU A N 1
ATOM 722 C CA . LEU A 1 95 ? 12.042 -0.053 -1.578 1.00 96.81 95 LEU A CA 1
ATOM 723 C C . LEU A 1 95 ? 12.693 -1.372 -1.126 1.00 96.81 95 LEU A C 1
ATOM 725 O O . LEU A 1 95 ? 13.754 -1.320 -0.504 1.00 96.81 95 LEU A O 1
ATOM 729 N N . PRO A 1 96 ? 12.098 -2.543 -1.428 1.00 97.19 96 PRO A N 1
ATOM 730 C CA . PRO A 1 96 ? 12.714 -3.837 -1.139 1.00 97.19 96 PRO A CA 1
ATOM 731 C C . PRO A 1 96 ? 14.123 -3.960 -1.731 1.00 97.19 96 PRO A C 1
ATOM 733 O O . PRO A 1 96 ? 14.377 -3.472 -2.836 1.00 97.19 96 PRO A O 1
ATOM 736 N N . SER A 1 97 ? 15.031 -4.611 -1.000 1.00 97.69 97 SER A N 1
ATOM 737 C CA . SER A 1 97 ? 16.459 -4.682 -1.338 1.00 97.69 97 SER A CA 1
ATOM 738 C C . SER A 1 97 ? 16.725 -5.322 -2.700 1.00 97.69 97 SER A C 1
ATOM 740 O O . SER A 1 97 ? 17.555 -4.818 -3.451 1.00 97.69 97 SER A O 1
ATOM 742 N N . ASP A 1 98 ? 15.977 -6.366 -3.054 1.00 97.12 98 ASP A N 1
ATOM 743 C CA . ASP A 1 98 ? 16.060 -7.055 -4.344 1.00 97.12 98 ASP A CA 1
ATOM 744 C C . ASP A 1 98 ? 15.674 -6.138 -5.518 1.00 97.12 98 ASP A C 1
ATOM 746 O O . ASP A 1 98 ? 16.366 -6.089 -6.537 1.00 97.12 98 ASP A O 1
ATOM 750 N N . ILE A 1 99 ? 14.606 -5.347 -5.360 1.00 98.19 99 ILE A N 1
ATOM 751 C CA . ILE A 1 99 ? 14.178 -4.367 -6.368 1.00 98.19 99 ILE A CA 1
ATOM 752 C C . ILE A 1 99 ? 15.198 -3.226 -6.456 1.00 98.19 99 ILE A C 1
ATOM 754 O O . ILE A 1 99 ? 15.570 -2.815 -7.556 1.00 98.19 99 ILE A O 1
ATOM 758 N N . HIS A 1 100 ? 15.668 -2.726 -5.308 1.00 98.38 100 HIS A N 1
ATOM 759 C CA . HIS A 1 100 ? 16.677 -1.671 -5.248 1.00 98.38 100 HIS A CA 1
ATOM 760 C C . HIS A 1 100 ? 17.963 -2.091 -5.968 1.00 98.38 100 HIS A C 1
ATOM 762 O O . HIS A 1 100 ? 18.478 -1.348 -6.805 1.00 98.38 100 HIS A O 1
ATOM 768 N N . GLU A 1 101 ? 18.477 -3.286 -5.675 1.00 98.38 101 GLU A N 1
ATOM 769 C CA . GLU A 1 101 ? 19.682 -3.815 -6.306 1.00 98.38 101 GLU A CA 1
ATOM 770 C C . GLU A 1 101 ? 19.506 -3.985 -7.817 1.00 98.38 101 GLU A C 1
ATOM 772 O O . GLU A 1 101 ? 20.351 -3.517 -8.581 1.00 98.38 101 GLU A O 1
ATOM 777 N N . ALA A 1 102 ? 18.387 -4.558 -8.264 1.00 98.12 102 ALA A N 1
ATOM 778 C CA . ALA A 1 102 ? 18.112 -4.732 -9.686 1.00 98.12 102 ALA A CA 1
ATOM 779 C C . ALA A 1 102 ? 18.017 -3.392 -10.439 1.00 98.12 102 ALA A C 1
ATOM 781 O O . ALA A 1 102 ? 18.575 -3.247 -11.529 1.00 98.12 102 ALA A O 1
ATOM 782 N N . PHE A 1 103 ? 17.358 -2.383 -9.860 1.00 98.31 103 PHE A N 1
ATOM 783 C CA . PHE A 1 103 ? 17.261 -1.044 -10.458 1.00 98.31 103 PHE A CA 1
ATOM 784 C C . PHE A 1 103 ? 18.601 -0.309 -10.460 1.00 98.31 103 PHE A C 1
ATOM 786 O O . PHE A 1 103 ? 18.893 0.441 -11.393 1.00 98.31 103 PHE A O 1
ATOM 793 N N . ARG A 1 104 ? 19.433 -0.526 -9.437 1.00 98.38 104 ARG A N 1
ATOM 794 C CA . ARG A 1 104 ? 20.793 0.017 -9.378 1.00 98.38 104 ARG A CA 1
ATOM 795 C C . ARG A 1 104 ? 21.673 -0.588 -10.471 1.00 98.38 104 ARG A C 1
ATOM 797 O O . ARG A 1 104 ? 22.322 0.158 -11.188 1.00 98.38 104 ARG A O 1
ATOM 804 N N . LEU A 1 105 ? 21.677 -1.915 -10.618 1.00 98.12 105 LEU A N 1
ATOM 805 C CA . LEU A 1 105 ? 22.502 -2.624 -11.608 1.00 98.12 105 LEU A CA 1
ATOM 806 C C . LEU A 1 105 ? 22.097 -2.335 -13.062 1.00 98.12 105 LEU A C 1
ATOM 808 O O . LEU A 1 105 ? 22.914 -2.483 -13.965 1.00 98.12 105 LEU A O 1
ATOM 812 N N . SER A 1 106 ? 20.853 -1.915 -13.288 1.00 97.81 106 SER A N 1
ATOM 813 C CA . SER A 1 106 ? 20.319 -1.558 -14.609 1.00 97.81 106 SER A CA 1
ATOM 814 C C . SER A 1 106 ? 20.267 -0.049 -14.877 1.00 97.81 106 SER A C 1
ATOM 816 O O . SER A 1 106 ? 19.731 0.371 -15.901 1.00 97.81 106 SER A O 1
ATOM 818 N N . ASN A 1 107 ? 20.814 0.780 -13.979 1.00 97.19 107 ASN A N 1
ATOM 819 C CA . ASN A 1 107 ? 20.786 2.245 -14.059 1.00 97.19 107 ASN A CA 1
ATOM 820 C C . ASN A 1 107 ? 19.369 2.852 -14.195 1.00 97.19 107 ASN A C 1
ATOM 822 O O . ASN A 1 107 ? 19.199 3.934 -14.757 1.00 97.19 107 ASN A O 1
ATOM 826 N N . THR A 1 108 ? 18.332 2.196 -13.661 1.00 97.69 108 THR A N 1
ATOM 827 C CA . THR A 1 108 ? 16.946 2.709 -13.667 1.00 97.69 108 THR A CA 1
ATOM 828 C C . THR A 1 108 ? 16.491 3.273 -12.323 1.00 97.69 108 THR A C 1
ATOM 830 O O . THR A 1 108 ? 15.359 3.751 -12.211 1.00 97.69 108 THR A O 1
ATOM 833 N N . LEU A 1 109 ? 17.349 3.252 -11.299 1.00 97.75 109 LEU A N 1
ATOM 834 C CA . LEU A 1 109 ? 17.014 3.709 -9.947 1.00 97.75 109 LEU A CA 1
ATOM 835 C C . LEU A 1 109 ? 16.583 5.188 -9.910 1.00 97.75 109 LEU A C 1
ATOM 837 O O . LEU A 1 109 ? 15.539 5.517 -9.348 1.00 97.75 109 LEU A O 1
ATOM 841 N N . ASP A 1 110 ? 17.300 6.070 -10.609 1.00 97.75 110 ASP A N 1
ATOM 842 C CA . ASP A 1 110 ? 16.934 7.491 -10.705 1.00 97.75 110 ASP A CA 1
ATOM 843 C C . ASP A 1 110 ? 15.607 7.702 -11.443 1.00 97.75 110 ASP A C 1
ATOM 845 O O . ASP A 1 110 ? 14.836 8.613 -11.131 1.00 97.75 110 ASP A O 1
ATOM 849 N N . LEU A 1 111 ? 15.303 6.853 -12.431 1.00 97.94 111 LEU A N 1
ATOM 850 C CA . LEU A 1 111 ? 14.032 6.905 -13.156 1.00 97.94 111 LEU A CA 1
ATOM 851 C C . LEU A 1 111 ? 12.862 6.525 -12.245 1.00 97.94 111 LEU A C 1
ATOM 853 O O . LEU A 1 111 ? 11.792 7.134 -12.347 1.00 97.94 111 LEU A O 1
ATOM 857 N N . TYR A 1 112 ? 13.075 5.562 -11.347 1.00 98.00 112 TYR A N 1
ATOM 858 C CA . TYR A 1 112 ? 12.120 5.198 -10.308 1.00 98.00 112 TYR A CA 1
ATOM 859 C C . TYR A 1 112 ? 11.916 6.344 -9.307 1.00 98.00 112 TYR A C 1
ATOM 861 O O . TYR A 1 112 ? 10.772 6.741 -9.080 1.00 98.00 112 TYR A O 1
ATOM 869 N N . TYR A 1 113 ? 12.986 6.953 -8.783 1.00 97.25 113 TYR A N 1
ATOM 870 C CA . TYR A 1 113 ? 12.863 8.055 -7.818 1.00 97.25 113 TYR A CA 1
ATOM 871 C C . TYR A 1 113 ? 12.268 9.340 -8.410 1.00 97.25 113 TYR A C 1
ATOM 873 O O . TYR A 1 113 ? 11.602 10.088 -7.697 1.00 97.25 113 TYR A O 1
ATOM 881 N N . LYS A 1 114 ? 12.405 9.567 -9.723 1.00 96.88 114 LYS A N 1
ATOM 882 C CA . LYS A 1 114 ? 11.686 10.637 -10.443 1.00 96.88 114 LYS A CA 1
ATOM 883 C C . LYS A 1 114 ? 10.174 10.403 -10.539 1.00 96.88 114 LYS A C 1
ATOM 885 O O . LYS A 1 114 ? 9.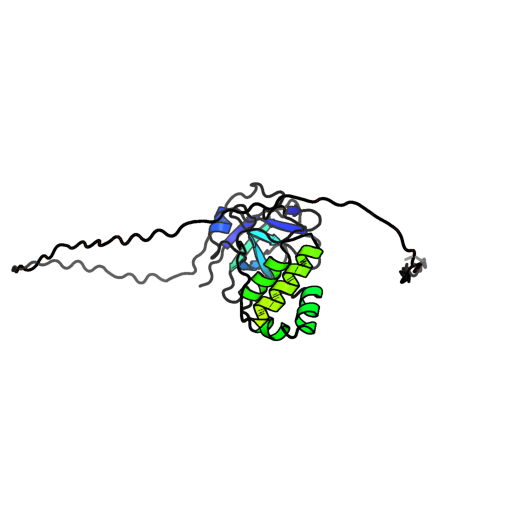433 11.327 -10.871 1.00 96.88 114 LYS A O 1
ATOM 890 N N . CYS A 1 115 ? 9.691 9.182 -10.305 1.00 96.69 115 CYS A N 1
ATOM 891 C CA . CYS A 1 115 ? 8.257 8.922 -10.260 1.00 96.69 115 CYS A CA 1
ATOM 892 C C . CYS A 1 115 ? 7.644 9.490 -8.974 1.00 96.69 115 CYS A C 1
ATOM 894 O O . CYS A 1 115 ? 8.287 9.531 -7.928 1.00 96.69 115 CYS A O 1
ATOM 896 N N . THR A 1 116 ? 6.363 9.865 -9.024 1.00 96.19 116 THR A N 1
ATOM 897 C CA . THR A 1 116 ? 5.645 10.297 -7.814 1.00 96.19 116 THR A CA 1
ATOM 898 C C . THR A 1 116 ? 5.593 9.167 -6.776 1.00 96.19 116 THR A C 1
ATOM 900 O O . THR A 1 116 ? 5.516 8.001 -7.169 1.00 96.19 116 THR A O 1
ATOM 903 N N . PRO A 1 117 ? 5.552 9.456 -5.463 1.00 97.00 117 PRO A N 1
ATOM 904 C CA . PRO A 1 117 ? 5.453 8.412 -4.440 1.00 97.00 117 PRO A CA 1
ATOM 905 C C . PRO A 1 117 ? 4.278 7.445 -4.656 1.00 97.00 117 PRO A C 1
ATOM 907 O O . PRO A 1 117 ? 4.437 6.238 -4.524 1.00 97.00 117 PRO A O 1
ATOM 910 N N . ALA A 1 118 ? 3.117 7.930 -5.112 1.00 94.88 118 ALA A N 1
ATOM 911 C CA . ALA A 1 118 ? 1.995 7.059 -5.481 1.00 94.88 118 ALA A CA 1
ATOM 912 C C . ALA A 1 118 ? 2.340 6.089 -6.634 1.00 94.88 118 ALA A C 1
ATOM 914 O O . ALA A 1 118 ? 1.969 4.920 -6.595 1.00 94.88 118 ALA A O 1
ATOM 915 N N . SER A 1 119 ? 3.092 6.554 -7.637 1.00 96.00 119 SER A N 1
ATOM 916 C CA . SER A 1 119 ? 3.645 5.699 -8.697 1.00 96.00 119 SER A CA 1
ATOM 917 C C . SER A 1 119 ? 4.641 4.670 -8.164 1.00 96.00 119 SER A C 1
ATOM 919 O O . SER A 1 119 ? 4.667 3.537 -8.636 1.00 96.00 119 SER A O 1
ATOM 921 N N . GLN A 1 120 ? 5.480 5.069 -7.210 1.00 98.00 120 GLN A N 1
ATOM 922 C CA . GLN A 1 120 ? 6.454 4.189 -6.571 1.00 98.00 120 GLN A CA 1
ATOM 923 C C . GLN A 1 120 ? 5.739 3.050 -5.825 1.00 98.00 120 GLN A C 1
ATOM 925 O O . GLN A 1 120 ? 6.068 1.881 -6.032 1.00 98.00 120 GLN A O 1
ATOM 930 N N . TYR A 1 121 ? 4.675 3.368 -5.071 1.00 97.62 121 TYR A N 1
ATOM 931 C CA . TYR A 1 121 ? 3.790 2.361 -4.473 1.00 97.62 121 TYR A CA 1
ATOM 932 C C . TYR A 1 121 ? 3.202 1.429 -5.535 1.00 97.62 121 TYR A C 1
ATOM 934 O O . TYR A 1 121 ? 3.217 0.218 -5.341 1.00 97.62 121 TYR A O 1
ATOM 942 N N . ASP A 1 122 ? 2.716 1.951 -6.667 1.00 97.12 122 ASP A N 1
ATOM 943 C CA . ASP A 1 122 ? 2.153 1.107 -7.729 1.00 97.12 122 ASP A CA 1
ATOM 944 C C . ASP A 1 122 ? 3.165 0.101 -8.286 1.00 97.12 122 ASP A C 1
ATOM 946 O O . ASP A 1 122 ? 2.814 -1.061 -8.488 1.00 97.12 122 ASP A O 1
ATOM 950 N N . TRP A 1 123 ? 4.410 0.525 -8.529 1.00 97.88 123 TRP A N 1
ATOM 951 C CA . TRP A 1 123 ? 5.471 -0.368 -9.000 1.00 97.88 123 TRP A CA 1
ATOM 952 C C . TRP A 1 123 ? 5.759 -1.479 -7.995 1.00 97.88 123 TRP A C 1
ATOM 954 O O . TRP A 1 123 ? 5.746 -2.652 -8.371 1.00 97.88 123 TRP A O 1
ATOM 964 N N . ILE A 1 124 ? 5.946 -1.126 -6.720 1.00 97.69 124 ILE A N 1
ATOM 965 C CA . ILE A 1 124 ? 6.196 -2.105 -5.655 1.00 97.69 124 ILE A CA 1
ATOM 966 C C . ILE A 1 124 ? 5.016 -3.072 -5.536 1.00 97.69 124 ILE A C 1
ATOM 968 O O . ILE A 1 124 ? 5.226 -4.284 -5.548 1.00 97.69 124 ILE A O 1
ATOM 972 N N . ARG A 1 125 ? 3.779 -2.559 -5.480 1.00 97.50 125 ARG A N 1
ATOM 973 C CA . ARG A 1 125 ? 2.545 -3.360 -5.402 1.00 97.50 125 ARG A CA 1
ATOM 974 C C . ARG A 1 125 ? 2.413 -4.325 -6.572 1.00 97.50 125 ARG A C 1
ATOM 976 O O . ARG A 1 125 ? 2.098 -5.499 -6.381 1.00 97.50 125 ARG A O 1
ATOM 983 N N . TRP A 1 126 ? 2.682 -3.852 -7.784 1.00 97.25 126 TRP A N 1
ATOM 984 C CA . TRP A 1 126 ? 2.611 -4.681 -8.977 1.00 97.25 126 TRP A CA 1
ATOM 985 C C . TRP A 1 126 ? 3.665 -5.794 -8.951 1.00 97.25 126 TRP A C 1
ATOM 987 O O . TRP A 1 126 ? 3.309 -6.960 -9.136 1.00 97.25 126 TRP A O 1
ATOM 997 N N . ILE A 1 127 ? 4.925 -5.475 -8.630 1.00 97.12 127 ILE A N 1
ATOM 998 C CA . ILE A 1 127 ? 6.005 -6.467 -8.517 1.00 97.12 127 ILE A CA 1
ATOM 999 C C . ILE A 1 127 ? 5.676 -7.504 -7.433 1.00 97.12 127 ILE A C 1
ATOM 1001 O O . ILE A 1 127 ? 5.736 -8.701 -7.714 1.00 97.12 127 ILE A O 1
ATOM 1005 N N . ARG A 1 128 ? 5.234 -7.075 -6.240 1.00 95.62 128 ARG A N 1
ATOM 1006 C CA . ARG A 1 128 ? 4.935 -7.975 -5.108 1.00 95.62 128 ARG A CA 1
ATOM 1007 C C . ARG A 1 128 ? 3.644 -8.780 -5.229 1.00 95.62 128 ARG A C 1
ATOM 1009 O O . ARG A 1 128 ? 3.432 -9.674 -4.424 1.00 95.62 128 ARG A O 1
ATOM 1016 N N . SER A 1 129 ? 2.787 -8.512 -6.216 1.00 94.75 129 SER A N 1
ATOM 1017 C CA . SER A 1 129 ? 1.495 -9.207 -6.375 1.00 94.75 129 SER A CA 1
ATOM 1018 C C . SER A 1 129 ? 1.616 -10.657 -6.896 1.00 94.75 129 SER A C 1
ATOM 1020 O O . SER A 1 129 ? 0.862 -11.082 -7.770 1.00 94.75 129 SER A O 1
ATOM 1022 N N . THR A 1 130 ? 2.636 -11.394 -6.455 1.00 93.94 130 THR A N 1
ATOM 1023 C CA . THR A 1 130 ? 2.923 -12.797 -6.780 1.00 93.94 130 THR A CA 1
ATOM 1024 C C . THR A 1 130 ? 3.768 -13.415 -5.664 1.00 93.94 130 THR A C 1
ATOM 1026 O O . THR A 1 130 ? 4.690 -12.774 -5.172 1.00 93.94 130 THR A O 1
ATOM 1029 N N . LYS A 1 131 ? 3.488 -14.675 -5.301 1.00 92.69 131 LYS A N 1
ATOM 1030 C CA . LYS A 1 131 ? 4.363 -15.496 -4.434 1.00 92.69 131 LYS A CA 1
ATOM 1031 C C . LYS A 1 131 ? 5.437 -16.256 -5.214 1.00 92.69 131 LYS A C 1
ATOM 1033 O O . LYS A 1 131 ? 6.360 -16.799 -4.625 1.00 92.69 131 LYS A O 1
ATOM 1038 N N . ASN A 1 132 ? 5.277 -16.364 -6.533 1.00 95.56 132 ASN A N 1
ATOM 1039 C CA . ASN A 1 132 ? 6.229 -17.062 -7.386 1.00 95.56 132 ASN A CA 1
ATOM 1040 C C . ASN A 1 132 ? 7.426 -16.145 -7.673 1.00 95.56 132 ASN A C 1
ATOM 1042 O O . ASN A 1 132 ? 7.256 -15.091 -8.295 1.00 95.56 132 ASN A O 1
ATOM 1046 N N . GLU A 1 133 ? 8.607 -16.585 -7.244 1.00 95.94 133 GLU A N 1
ATOM 1047 C CA . GLU A 1 133 ? 9.869 -15.853 -7.367 1.00 95.94 133 GLU A CA 1
ATOM 1048 C C . GLU A 1 133 ? 10.293 -15.629 -8.826 1.00 95.94 133 GLU A C 1
ATOM 1050 O O . GLU A 1 133 ? 10.737 -14.546 -9.198 1.00 95.94 133 GLU A O 1
ATOM 1055 N N . GLU A 1 134 ? 10.070 -16.607 -9.709 1.00 97.12 134 GLU A N 1
ATOM 1056 C CA . GLU A 1 134 ? 10.345 -16.456 -11.140 1.00 97.12 134 GLU A CA 1
ATOM 1057 C C . GLU A 1 134 ? 9.467 -15.358 -11.759 1.00 97.12 134 GLU A C 1
ATOM 1059 O O . GLU A 1 134 ? 9.946 -14.520 -12.527 1.00 97.12 134 GLU A O 1
ATOM 1064 N N . THR A 1 135 ? 8.181 -15.321 -11.398 1.00 96.44 135 THR A N 1
ATOM 1065 C CA . THR A 1 135 ? 7.262 -14.260 -11.831 1.00 96.44 135 THR A CA 1
ATOM 1066 C C . THR A 1 135 ? 7.663 -12.906 -11.251 1.00 96.44 135 THR A C 1
ATOM 1068 O O . THR A 1 135 ? 7.571 -11.898 -11.954 1.00 96.44 135 THR A O 1
ATOM 1071 N N . ARG A 1 136 ? 8.123 -12.860 -9.994 1.00 97.31 136 ARG A N 1
ATOM 1072 C CA . ARG A 1 136 ? 8.628 -11.633 -9.366 1.00 97.31 136 ARG A CA 1
ATOM 1073 C C . ARG A 1 136 ? 9.835 -11.091 -10.132 1.00 97.31 136 ARG A C 1
ATOM 1075 O O . ARG A 1 136 ? 9.796 -9.937 -10.554 1.00 97.31 136 ARG A O 1
ATOM 1082 N N . ARG A 1 137 ? 10.838 -11.932 -10.408 1.00 97.88 137 ARG A N 1
ATOM 1083 C CA . ARG A 1 137 ? 12.023 -11.571 -11.204 1.00 97.88 137 ARG A CA 1
ATOM 1084 C C . ARG A 1 137 ? 11.644 -11.036 -12.585 1.00 97.88 137 ARG A C 1
ATOM 1086 O O . ARG A 1 137 ? 12.065 -9.944 -12.952 1.00 97.88 137 ARG A O 1
ATOM 1093 N N . LYS A 1 138 ? 10.755 -11.732 -13.304 1.00 97.81 138 LYS A N 1
ATOM 1094 C CA . LYS A 1 138 ? 10.233 -11.263 -14.6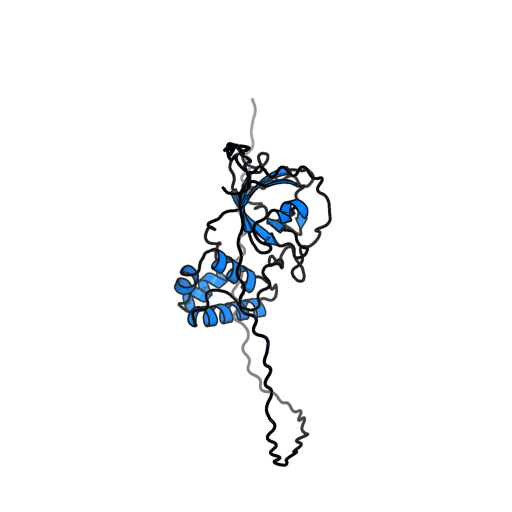03 1.00 97.81 138 LYS A CA 1
ATOM 1095 C C . LYS A 1 138 ? 9.560 -9.892 -14.496 1.00 97.81 138 LYS A C 1
ATOM 1097 O O . LYS A 1 138 ? 9.716 -9.052 -15.375 1.00 97.81 138 LYS A O 1
ATOM 1102 N N . ARG A 1 139 ? 8.799 -9.630 -13.427 1.00 97.56 139 ARG A N 1
ATOM 1103 C CA . ARG A 1 139 ? 8.182 -8.310 -13.210 1.00 97.56 139 ARG A CA 1
ATOM 1104 C C . ARG A 1 139 ? 9.217 -7.227 -12.925 1.00 97.56 139 ARG A C 1
ATOM 1106 O O . ARG A 1 139 ? 9.032 -6.114 -13.403 1.00 97.56 139 ARG A O 1
ATOM 1113 N N . ILE A 1 140 ? 10.293 -7.535 -12.205 1.00 98.25 140 ILE A N 1
ATOM 1114 C CA . ILE A 1 140 ? 11.408 -6.601 -12.001 1.00 98.25 140 ILE A CA 1
ATOM 1115 C C . ILE A 1 140 ? 12.053 -6.245 -13.348 1.00 98.25 140 ILE A C 1
ATOM 1117 O O . ILE A 1 140 ? 12.184 -5.064 -13.658 1.00 98.25 140 ILE A O 1
ATOM 1121 N N . GLU A 1 141 ? 12.355 -7.235 -14.191 1.00 98.19 141 GLU A N 1
ATOM 1122 C CA . GLU A 1 141 ? 12.902 -7.021 -15.543 1.00 98.19 141 GLU A CA 1
ATOM 1123 C C . GLU A 1 141 ? 11.973 -6.153 -16.410 1.00 98.19 141 GLU A C 1
ATOM 1125 O O . GLU A 1 141 ? 12.406 -5.193 -17.047 1.00 98.19 141 GLU A O 1
ATOM 1130 N N . VAL A 1 142 ? 10.666 -6.427 -16.382 1.00 98.00 142 VAL A N 1
ATOM 1131 C CA . VAL A 1 142 ? 9.670 -5.618 -17.100 1.00 98.00 142 VAL A CA 1
ATOM 1132 C C . VAL A 1 142 ? 9.568 -4.200 -16.531 1.00 98.00 142 VAL A C 1
ATOM 1134 O O . VAL A 1 142 ? 9.345 -3.257 -17.289 1.00 98.00 142 VAL A O 1
ATOM 1137 N N . ALA A 1 143 ? 9.706 -4.017 -15.216 1.00 97.94 143 ALA A N 1
ATOM 1138 C CA . ALA A 1 143 ? 9.720 -2.688 -14.611 1.00 97.94 143 ALA A CA 1
ATOM 1139 C C . ALA A 1 143 ? 10.938 -1.882 -15.081 1.00 97.94 143 ALA A C 1
ATOM 1141 O O . ALA A 1 143 ? 10.771 -0.724 -15.456 1.00 97.94 143 ALA A O 1
ATOM 1142 N N . ILE A 1 144 ? 12.121 -2.502 -15.136 1.00 98.38 144 ILE A N 1
ATOM 1143 C CA . ILE A 1 144 ? 13.355 -1.904 -15.668 1.00 98.38 144 ILE A CA 1
ATOM 1144 C C . ILE A 1 144 ? 13.147 -1.448 -17.118 1.00 98.38 144 ILE A C 1
ATOM 1146 O O . ILE A 1 144 ? 13.331 -0.269 -17.421 1.00 98.38 144 ILE A O 1
ATOM 1150 N N . ASP A 1 145 ? 12.683 -2.344 -17.996 1.00 98.06 145 ASP A N 1
ATOM 1151 C CA . ASP A 1 145 ? 12.422 -2.031 -19.410 1.00 98.06 145 ASP A CA 1
ATOM 1152 C C . ASP A 1 145 ? 11.430 -0.865 -19.565 1.00 98.06 145 ASP A C 1
ATOM 1154 O O . ASP A 1 145 ? 11.669 0.093 -20.305 1.00 98.06 145 ASP A O 1
ATOM 1158 N N . LYS A 1 146 ? 10.327 -0.897 -18.810 1.00 97.69 146 LYS A N 1
ATOM 1159 C CA . LYS A 1 146 ? 9.295 0.143 -18.864 1.00 97.69 146 LYS A CA 1
ATOM 1160 C C . LYS A 1 146 ? 9.774 1.485 -18.326 1.00 97.69 146 LYS A C 1
ATOM 1162 O O . LYS A 1 146 ? 9.461 2.510 -18.934 1.00 97.69 146 LYS A O 1
ATOM 1167 N N . LEU A 1 147 ? 10.512 1.495 -17.217 1.00 97.75 147 LEU A N 1
ATOM 1168 C CA . LEU A 1 147 ? 11.114 2.709 -16.664 1.00 97.75 147 LEU A CA 1
ATOM 1169 C C . LEU A 1 147 ? 12.099 3.319 -17.663 1.00 97.75 147 LEU A C 1
ATOM 1171 O O . LEU A 1 147 ? 12.023 4.521 -17.915 1.00 97.75 147 LEU A O 1
ATOM 1175 N N . GLY A 1 148 ? 12.952 2.494 -18.282 1.00 97.12 148 GLY A N 1
ATOM 1176 C CA . GLY A 1 148 ? 13.887 2.914 -19.331 1.00 97.12 148 GLY A CA 1
ATOM 1177 C C . GLY A 1 148 ? 13.183 3.535 -20.540 1.00 97.12 148 GLY A C 1
ATOM 1178 O O . GLY A 1 148 ? 13.626 4.553 -21.063 1.00 97.12 148 GLY A O 1
ATOM 1179 N N . LYS A 1 149 ? 12.015 3.000 -20.913 1.00 96.94 149 LYS A N 1
ATOM 1180 C CA . LYS A 1 149 ? 11.132 3.554 -21.957 1.00 96.94 149 LYS A CA 1
ATOM 1181 C C . LYS A 1 149 ? 10.283 4.749 -21.495 1.00 96.94 149 LYS A C 1
ATOM 1183 O O . LYS A 1 149 ? 9.398 5.193 -22.220 1.00 96.94 149 LYS A O 1
ATOM 1188 N N . GLY A 1 150 ? 10.509 5.269 -20.289 1.00 96.00 150 GLY A N 1
ATOM 1189 C CA . GLY A 1 150 ? 9.850 6.470 -19.766 1.00 96.00 150 GLY A CA 1
ATOM 1190 C C . GLY A 1 150 ? 8.495 6.240 -19.090 1.00 96.00 150 GLY A C 1
ATOM 1191 O O . GLY A 1 150 ? 7.871 7.203 -18.636 1.00 96.00 150 GLY A O 1
ATOM 1192 N N . SER A 1 151 ? 8.035 4.992 -18.960 1.00 96.31 151 SER A N 1
ATOM 1193 C CA . SER A 1 151 ? 6.787 4.690 -18.251 1.00 96.31 151 SER A CA 1
ATOM 1194 C C . SER A 1 151 ? 6.931 4.995 -16.766 1.00 96.31 151 SER A C 1
ATOM 1196 O O . SER A 1 151 ? 7.813 4.476 -16.089 1.00 96.31 151 SER A O 1
ATOM 1198 N N . ARG A 1 152 ? 6.013 5.797 -16.223 1.00 95.44 152 ARG A N 1
ATOM 1199 C CA . ARG A 1 152 ? 6.023 6.161 -14.796 1.00 95.44 152 ARG A CA 1
ATOM 1200 C C . ARG A 1 152 ? 5.145 5.263 -13.932 1.00 95.44 152 ARG A C 1
ATOM 1202 O O . ARG A 1 152 ? 5.196 5.377 -12.711 1.00 95.44 152 ARG A O 1
ATOM 1209 N N . ARG A 1 153 ? 4.341 4.381 -14.534 1.00 94.69 153 ARG A N 1
ATOM 1210 C CA . ARG A 1 153 ? 3.411 3.464 -13.854 1.00 94.69 153 ARG A CA 1
ATOM 1211 C C . ARG A 1 153 ? 3.369 2.102 -14.551 1.00 94.69 153 ARG A C 1
ATOM 1213 O O . ARG A 1 153 ? 3.544 2.058 -15.771 1.00 94.69 153 ARG A O 1
ATOM 1220 N N . PRO A 1 154 ? 3.072 1.011 -13.823 1.00 94.06 154 PRO A N 1
ATOM 1221 C CA . PRO A 1 154 ? 2.764 -0.270 -14.448 1.00 94.06 154 PRO A CA 1
ATOM 1222 C C . PRO A 1 154 ? 1.433 -0.182 -15.216 1.00 94.06 154 PRO A C 1
ATOM 1224 O O . PRO A 1 154 ? 0.474 0.432 -14.743 1.00 94.06 154 PRO A O 1
ATOM 1227 N N . CYS A 1 155 ? 1.355 -0.810 -16.394 1.00 86.31 155 CYS A N 1
ATOM 1228 C CA . CYS A 1 155 ? 0.094 -0.984 -17.127 1.00 86.31 155 CYS A CA 1
ATOM 1229 C C . CYS A 1 155 ? -0.599 -2.297 -16.727 1.00 86.31 155 CYS A C 1
ATOM 1231 O O . CYS A 1 155 ? 0.055 -3.222 -16.243 1.00 86.31 155 CYS A O 1
ATOM 1233 N N . CYS A 1 156 ? -1.920 -2.370 -16.928 1.00 82.19 156 CYS A N 1
ATOM 1234 C CA . CYS A 1 156 ? -2.741 -3.557 -16.639 1.00 82.19 156 CYS A CA 1
ATOM 1235 C C . CYS A 1 156 ? -2.691 -4.024 -15.167 1.00 82.19 156 CYS A C 1
ATOM 1237 O O . CYS A 1 156 ? -2.833 -5.210 -14.878 1.00 82.19 156 CYS A O 1
ATOM 1239 N N . PHE A 1 157 ? -2.488 -3.096 -14.226 1.00 89.81 157 PHE A N 1
ATOM 1240 C CA . PHE A 1 157 ? -2.490 -3.371 -12.791 1.00 89.81 157 PHE A CA 1
ATOM 1241 C C . PHE A 1 157 ? -3.822 -2.945 -12.165 1.00 89.81 157 PHE A C 1
ATOM 1243 O O . PHE A 1 157 ? -4.149 -1.755 -12.134 1.00 89.81 157 PHE A O 1
ATOM 1250 N N . ASN A 1 158 ? -4.589 -3.911 -11.653 1.00 93.06 158 ASN A N 1
ATOM 1251 C CA . ASN A 1 158 ? -5.812 -3.610 -10.922 1.00 93.06 158 ASN A CA 1
ATOM 1252 C C . ASN A 1 158 ? -5.473 -3.100 -9.514 1.00 93.06 158 ASN A C 1
ATOM 1254 O O . ASN A 1 158 ? -5.104 -3.863 -8.622 1.00 93.06 158 ASN A O 1
ATOM 1258 N N . ARG A 1 159 ? -5.621 -1.788 -9.322 1.00 95.00 159 ARG A N 1
ATOM 1259 C CA . ARG A 1 159 ? -5.256 -1.099 -8.080 1.00 95.00 159 ARG A CA 1
ATOM 1260 C C . ARG A 1 159 ? -6.149 -1.447 -6.901 1.00 95.00 159 ARG A C 1
ATOM 1262 O O . ARG A 1 159 ? -5.689 -1.191 -5.793 1.00 95.00 159 ARG A O 1
ATOM 1269 N N . SER A 1 160 ? -7.357 -1.972 -7.131 1.00 94.88 160 SER A N 1
ATOM 1270 C CA . SER A 1 160 ? -8.334 -2.306 -6.086 1.00 94.88 160 SER A CA 1
ATOM 1271 C C . SER A 1 160 ? -8.203 -3.732 -5.548 1.00 94.88 160 SER A C 1
ATOM 1273 O O . SER A 1 160 ? -8.970 -4.124 -4.672 1.00 94.88 160 SER A O 1
ATOM 1275 N N . LEU A 1 161 ? -7.238 -4.511 -6.044 1.00 95.31 161 LEU A N 1
ATOM 1276 C CA . LEU A 1 161 ? -6.910 -5.820 -5.485 1.00 95.31 161 LEU A CA 1
ATOM 1277 C C . LEU A 1 161 ? -5.855 -5.696 -4.390 1.00 95.31 161 LEU A C 1
ATOM 1279 O O . LEU A 1 161 ? -4.951 -4.856 -4.479 1.00 95.31 161 LEU A O 1
ATOM 1283 N N . CYS A 1 162 ? -5.942 -6.577 -3.397 1.00 96.06 162 CYS A N 1
ATOM 1284 C CA . CYS A 1 162 ? -4.902 -6.738 -2.394 1.00 96.06 162 CYS A CA 1
ATOM 1285 C C . CYS A 1 162 ? -3.622 -7.275 -3.046 1.00 96.06 162 CYS A C 1
ATOM 1287 O O . CYS A 1 162 ? -3.656 -8.221 -3.836 1.00 96.06 162 CYS A O 1
ATOM 1289 N N . THR A 1 163 ? -2.480 -6.672 -2.710 1.00 96.25 163 THR A N 1
ATOM 1290 C CA . THR A 1 163 ? -1.167 -7.117 -3.211 1.00 96.25 163 THR A CA 1
ATOM 1291 C C . THR A 1 163 ? -0.253 -7.690 -2.137 1.00 96.25 163 THR A C 1
ATOM 1293 O O . THR A 1 163 ? 0.855 -8.112 -2.453 1.00 96.25 163 THR A O 1
ATOM 1296 N N . VAL A 1 164 ? -0.714 -7.742 -0.887 1.00 96.06 164 VAL A N 1
ATOM 1297 C CA . VAL A 1 164 ? 0.038 -8.301 0.242 1.00 96.06 164 VAL A CA 1
ATOM 1298 C C . VAL A 1 164 ? -0.200 -9.804 0.274 1.00 96.06 164 VAL A C 1
ATOM 1300 O O . VAL A 1 164 ? -1.254 -10.279 0.702 1.00 96.06 164 VAL A O 1
ATOM 1303 N N . MET A 1 165 ? 0.740 -10.562 -0.278 1.00 95.06 165 MET A N 1
ATOM 1304 C CA . MET A 1 165 ? 0.563 -11.991 -0.537 1.00 95.06 165 MET A CA 1
ATOM 1305 C C . MET A 1 165 ? 0.533 -12.821 0.753 1.00 95.06 165 MET A C 1
ATOM 1307 O O . MET A 1 165 ? -0.032 -13.914 0.781 1.00 95.06 165 MET A O 1
ATOM 1311 N N . GLU A 1 166 ? 1.095 -12.302 1.834 1.00 94.75 166 GLU A N 1
ATOM 1312 C CA . GLU A 1 166 ? 1.134 -12.921 3.154 1.00 94.75 166 GLU A CA 1
ATOM 1313 C C . GLU A 1 166 ? -0.254 -12.998 3.796 1.00 94.75 166 GLU A C 1
ATOM 1315 O O . GLU A 1 166 ? -0.504 -13.904 4.580 1.00 94.75 166 GLU A O 1
ATOM 1320 N N . VAL A 1 167 ? -1.178 -12.109 3.420 1.00 95.56 167 VAL A N 1
ATOM 1321 C CA . VAL A 1 167 ? -2.530 -12.031 4.005 1.00 95.56 167 VAL A CA 1
ATOM 1322 C C . VAL A 1 167 ? -3.652 -12.168 2.975 1.00 95.56 167 VAL A C 1
ATOM 1324 O O . VAL A 1 167 ? -4.824 -12.037 3.315 1.00 95.56 167 VAL A O 1
ATOM 1327 N N . SER A 1 168 ? -3.331 -12.435 1.706 1.00 95.88 168 SER A N 1
ATOM 1328 C CA . SER A 1 168 ? -4.323 -12.500 0.627 1.00 95.88 168 SER A CA 1
ATOM 1329 C C . SER A 1 168 ? -4.137 -13.689 -0.310 1.00 95.88 168 SER A C 1
ATOM 1331 O O . SER A 1 168 ? -3.058 -14.277 -0.434 1.00 95.88 168 SER A O 1
ATOM 1333 N N . LYS A 1 169 ? -5.218 -14.037 -1.012 1.00 94.50 169 LYS A N 1
ATOM 1334 C CA . LYS A 1 169 ? -5.230 -15.022 -2.096 1.00 94.50 169 LYS A CA 1
ATOM 1335 C C . LYS A 1 169 ? -6.066 -14.489 -3.254 1.00 94.50 169 LYS A C 1
ATOM 1337 O O . LYS A 1 169 ? -7.175 -14.012 -3.055 1.00 94.50 169 LYS A O 1
ATOM 1342 N N . GLY A 1 170 ? -5.527 -14.554 -4.473 1.00 93.19 170 GLY A N 1
ATOM 1343 C CA . GLY A 1 170 ? -6.245 -14.107 -5.675 1.00 93.19 170 GLY A CA 1
ATOM 1344 C C . GLY A 1 170 ? -6.621 -12.619 -5.671 1.00 93.19 170 GLY A C 1
ATOM 1345 O O . GLY A 1 170 ? -7.595 -12.241 -6.309 1.00 93.19 170 GLY A O 1
ATOM 1346 N N . GLY A 1 171 ? -5.883 -11.779 -4.938 1.00 94.44 171 GLY A N 1
ATOM 1347 C CA . GLY A 1 171 ? -6.194 -10.354 -4.797 1.00 94.44 171 GLY A CA 1
ATOM 1348 C C . GLY A 1 171 ? -7.242 -10.026 -3.730 1.00 94.44 171 GLY A C 1
ATOM 1349 O O . GLY A 1 171 ? -7.650 -8.871 -3.640 1.00 94.44 171 GLY A O 1
ATOM 1350 N N . VAL A 1 172 ? -7.657 -11.012 -2.929 1.00 96.06 172 VAL A N 1
ATOM 1351 C CA . VAL A 1 172 ? -8.660 -10.874 -1.867 1.00 96.06 172 VAL A CA 1
ATOM 1352 C C . VAL A 1 172 ? -8.036 -11.183 -0.505 1.00 96.06 172 VAL A C 1
ATOM 1354 O O . VAL A 1 172 ? -7.356 -12.201 -0.354 1.00 96.06 172 VAL A O 1
ATOM 1357 N N . LEU A 1 173 ? -8.252 -10.304 0.474 1.00 96.19 173 LEU A N 1
ATOM 1358 C CA . LEU A 1 173 ? -7.825 -10.482 1.864 1.00 96.19 173 LEU A CA 1
ATOM 1359 C C . LEU A 1 173 ? -8.464 -11.746 2.464 1.00 96.19 173 LEU A C 1
ATOM 1361 O O . LEU A 1 173 ? -9.651 -12.016 2.264 1.00 96.19 173 LEU A O 1
ATOM 1365 N N . LEU A 1 174 ? -7.671 -12.532 3.188 1.00 94.38 174 LEU A N 1
ATOM 1366 C CA . LEU A 1 174 ? -8.147 -13.715 3.905 1.00 94.38 174 LEU A CA 1
ATOM 1367 C C . LEU A 1 174 ? -8.960 -13.294 5.140 1.00 94.38 174 LEU A C 1
ATOM 1369 O O . LEU A 1 174 ? -8.754 -12.211 5.666 1.00 94.38 174 LEU A O 1
ATOM 1373 N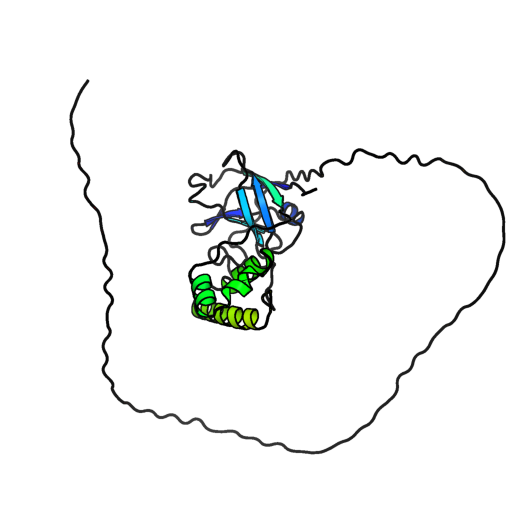 N . GLY A 1 175 ? -9.903 -14.121 5.597 1.00 80.69 175 GLY A N 1
ATOM 1374 C CA . GLY A 1 175 ? -10.594 -13.908 6.881 1.00 80.69 175 GLY A CA 1
ATOM 1375 C C . GLY A 1 175 ? -11.417 -12.617 7.031 1.00 80.69 175 GLY A C 1
ATOM 1376 O O . GLY A 1 175 ? -11.909 -12.358 8.120 1.00 80.69 175 GLY A O 1
ATOM 1377 N N . GLY A 1 176 ? -11.575 -11.807 5.978 1.00 61.69 176 GLY A N 1
ATOM 1378 C CA . GLY A 1 176 ? -12.371 -10.581 6.028 1.00 61.69 176 GLY A CA 1
ATOM 1379 C C . GLY A 1 176 ? -13.865 -10.892 5.999 1.00 61.69 176 GLY A C 1
ATOM 1380 O O . GLY A 1 176 ? -14.421 -10.994 4.898 1.00 61.69 176 GLY A O 1
ATOM 1381 N N . ASP A 1 177 ? -14.462 -11.050 7.183 1.00 52.03 177 ASP A N 1
ATOM 1382 C CA . ASP A 1 177 ? -15.910 -11.021 7.421 1.00 52.03 177 ASP A CA 1
ATOM 1383 C C . ASP A 1 177 ? -16.269 -10.201 8.683 1.00 52.03 177 ASP A C 1
ATOM 1385 O O . ASP A 1 177 ? -15.896 -10.529 9.802 1.00 52.03 177 ASP A O 1
ATOM 1389 N N . GLU A 1 178 ? -16.960 -9.087 8.424 1.00 51.03 178 GLU A N 1
ATOM 1390 C CA . GLU A 1 178 ? -18.153 -8.531 9.093 1.00 51.03 178 GLU A CA 1
ATOM 1391 C C . GLU A 1 178 ? -18.285 -8.484 10.630 1.00 51.03 178 GLU A C 1
ATOM 1393 O O . GLU A 1 178 ? -19.363 -8.749 11.153 1.00 51.03 178 GLU A O 1
ATOM 1398 N N . THR A 1 179 ? -17.280 -8.005 11.368 1.00 42.44 179 THR A N 1
ATOM 1399 C CA . THR A 1 179 ? -17.494 -7.576 12.768 1.00 42.44 179 THR A CA 1
ATOM 1400 C C . THR A 1 179 ? -16.982 -6.165 13.016 1.00 42.44 179 THR A C 1
ATOM 1402 O O . THR A 1 179 ? -15.891 -5.965 13.546 1.00 42.44 179 THR A O 1
ATOM 1405 N N . ALA A 1 180 ? -17.769 -5.166 12.633 1.00 45.97 180 ALA A N 1
ATOM 1406 C CA . ALA A 1 180 ? -17.600 -3.829 13.180 1.00 45.97 180 ALA A CA 1
ATOM 1407 C C . ALA A 1 180 ? -18.953 -3.122 13.249 1.00 45.97 180 ALA A C 1
ATOM 1409 O O . ALA A 1 180 ? -19.587 -2.857 12.225 1.00 45.97 180 ALA A O 1
ATOM 1410 N N . GLU A 1 181 ? -19.384 -2.845 14.473 1.00 44.12 181 GLU A N 1
ATOM 1411 C CA . GLU A 1 181 ? -20.521 -1.980 14.759 1.00 44.12 181 GLU A CA 1
ATOM 1412 C C . GLU A 1 181 ? -20.127 -0.522 14.472 1.00 44.12 181 GLU A C 1
ATOM 1414 O O . GLU A 1 181 ? -18.995 -0.097 14.710 1.00 44.12 181 GLU A O 1
ATOM 1419 N N . LEU A 1 182 ? -21.042 0.229 13.859 1.00 43.94 182 LEU A N 1
ATOM 1420 C CA . LEU A 1 182 ? -20.788 1.565 13.325 1.00 43.94 182 LEU A CA 1
ATOM 1421 C C . LEU A 1 182 ? -21.059 2.651 14.370 1.00 43.94 182 LEU A C 1
ATOM 1423 O O . LEU A 1 182 ? -22.208 2.896 14.713 1.00 43.94 182 LEU A O 1
ATOM 1427 N N . GLU A 1 183 ? -20.024 3.418 14.705 1.00 46.88 183 GLU A N 1
ATOM 1428 C CA . GLU A 1 183 ? -20.149 4.851 14.990 1.00 46.88 183 GLU A CA 1
ATOM 1429 C C . GLU A 1 183 ? -19.277 5.609 13.979 1.00 46.88 183 GLU A C 1
ATOM 1431 O O . GLU A 1 183 ? -18.081 5.817 14.179 1.00 46.88 183 GLU A O 1
ATOM 1436 N N . VAL A 1 184 ? -19.853 5.963 12.827 1.00 52.88 184 VAL A N 1
ATOM 1437 C CA . VAL A 1 184 ? -19.175 6.772 11.800 1.00 52.88 184 VAL A CA 1
ATOM 1438 C C . VAL A 1 184 ? -19.500 8.242 12.015 1.00 52.88 184 VAL A C 1
ATOM 1440 O O . VAL A 1 184 ? -20.535 8.729 11.574 1.00 52.88 184 VAL A O 1
ATOM 1443 N N . ASN A 1 185 ? -18.575 8.964 12.641 1.00 52.97 185 ASN A N 1
ATOM 1444 C CA . ASN A 1 185 ? -18.597 10.422 12.692 1.00 52.97 185 ASN A CA 1
ATOM 1445 C C . ASN A 1 185 ? -17.577 10.958 11.680 1.00 52.97 185 ASN A C 1
ATOM 1447 O O . ASN A 1 185 ? -16.390 11.095 11.979 1.00 52.97 185 ASN A O 1
ATOM 1451 N N . ALA A 1 186 ? -18.022 11.219 10.449 1.00 49.78 186 ALA A N 1
ATOM 1452 C CA . ALA A 1 186 ? -17.238 12.005 9.503 1.00 49.78 186 ALA A CA 1
ATOM 1453 C C . ALA A 1 186 ? -17.399 13.482 9.882 1.00 49.78 186 ALA A C 1
ATOM 1455 O O . ALA A 1 186 ? -18.426 14.091 9.596 1.00 49.78 186 ALA A O 1
ATOM 1456 N N . VAL A 1 187 ? -16.408 14.048 10.570 1.00 49.31 187 VAL A N 1
ATOM 1457 C CA . VAL A 1 187 ? -16.414 15.476 10.906 1.00 49.31 187 VAL A CA 1
ATOM 1458 C C . VAL A 1 187 ? -15.778 16.240 9.747 1.00 49.31 187 VAL A C 1
ATOM 1460 O O . VAL A 1 187 ? -14.567 16.155 9.517 1.00 49.31 187 VAL A O 1
ATOM 1463 N N . GLU A 1 188 ? -16.603 16.969 8.997 1.00 46.03 188 GLU A N 1
ATOM 1464 C CA . GLU A 1 188 ? -16.132 18.038 8.119 1.00 46.03 188 GLU A CA 1
ATOM 1465 C C . GLU A 1 188 ? -15.828 19.259 8.989 1.00 46.03 188 GLU A C 1
ATOM 1467 O O . GLU A 1 188 ? -16.701 19.788 9.671 1.00 46.03 188 GLU A O 1
ATOM 1472 N N . ASP A 1 189 ? -14.562 19.667 9.028 1.00 42.75 189 ASP A N 1
ATOM 1473 C CA . ASP A 1 189 ? -14.136 20.823 9.815 1.00 42.75 189 ASP A CA 1
ATOM 1474 C C . ASP A 1 189 ? -14.749 22.111 9.230 1.00 42.75 189 ASP A C 1
ATOM 1476 O O . ASP A 1 189 ? -14.671 22.344 8.018 1.00 42.75 189 ASP A O 1
ATOM 1480 N N . GLY A 1 190 ? -15.389 22.889 10.105 1.00 39.56 190 GLY A N 1
ATOM 1481 C CA . GLY A 1 190 ? -16.390 23.925 9.846 1.00 39.56 190 GLY A CA 1
ATOM 1482 C C . GLY A 1 190 ? -16.138 24.895 8.685 1.00 39.56 190 GLY A C 1
ATOM 1483 O O . GLY A 1 190 ? -15.076 25.505 8.555 1.00 39.56 190 GLY A O 1
ATOM 1484 N N . ARG A 1 191 ? -17.196 25.133 7.903 1.00 38.28 191 ARG A N 1
ATOM 1485 C CA . ARG A 1 191 ? -17.483 26.470 7.369 1.00 38.28 191 ARG A CA 1
ATOM 1486 C C . ARG A 1 191 ? -18.442 27.145 8.341 1.00 38.28 191 ARG A C 1
ATOM 1488 O O . ARG A 1 191 ? -19.551 26.652 8.530 1.00 38.28 191 ARG A O 1
ATOM 1495 N N . GLU A 1 192 ? -18.018 28.259 8.931 1.00 37.66 192 GLU A N 1
ATOM 1496 C CA . GLU A 1 192 ? -18.956 29.261 9.435 1.00 37.66 192 GLU A CA 1
ATOM 1497 C C . GLU A 1 192 ? -19.943 29.602 8.316 1.00 37.66 192 GLU A C 1
ATOM 1499 O O . GLU A 1 192 ? -19.555 29.812 7.160 1.00 37.66 192 GLU A O 1
ATOM 1504 N N . GLY A 1 193 ? -21.228 29.572 8.663 1.00 32.38 193 GLY A N 1
ATOM 1505 C CA . GLY A 1 193 ? -22.309 29.935 7.770 1.00 32.38 193 GLY A CA 1
ATOM 1506 C C . GLY A 1 193 ? -22.140 31.377 7.322 1.00 32.38 193 GLY A C 1
ATOM 1507 O O . GLY A 1 193 ? -22.225 32.298 8.127 1.00 32.38 193 GLY A O 1
ATOM 1508 N N . VAL A 1 194 ? -21.926 31.568 6.024 1.00 35.25 194 VAL A N 1
ATOM 1509 C CA . VAL A 1 194 ? -22.301 32.823 5.384 1.00 35.25 194 VAL A CA 1
ATOM 1510 C C . VAL A 1 194 ? -23.754 32.636 4.981 1.00 35.25 194 VAL A C 1
ATOM 1512 O O . VAL A 1 194 ? -24.062 31.991 3.979 1.00 35.25 194 VAL A O 1
ATOM 1515 N N . GLU A 1 195 ? -24.634 33.119 5.846 1.00 32.34 195 GLU A N 1
ATOM 1516 C CA . GLU A 1 195 ? -26.042 33.347 5.560 1.00 32.34 195 GLU A CA 1
ATOM 1517 C C . GLU A 1 195 ? -26.115 34.331 4.384 1.00 32.34 195 GLU A C 1
ATOM 1519 O O . GLU A 1 195 ? -25.814 35.514 4.525 1.00 32.34 195 GLU A O 1
ATOM 1524 N N . TYR A 1 196 ? -26.429 33.835 3.186 1.00 36.41 196 TYR A N 1
ATOM 1525 C CA . TYR A 1 196 ? -26.897 34.707 2.114 1.00 36.41 196 TYR A CA 1
ATOM 1526 C C . TYR A 1 196 ? -28.393 34.882 2.323 1.00 36.41 196 TYR A C 1
ATOM 1528 O O . TYR A 1 196 ? -29.178 33.974 2.049 1.00 36.41 196 TYR A O 1
ATOM 1536 N N . ALA A 1 197 ? -28.750 36.050 2.853 1.00 33.31 197 ALA A N 1
ATOM 1537 C CA . ALA A 1 197 ? -30.110 36.548 2.873 1.00 33.31 197 ALA A CA 1
ATOM 1538 C C . ALA A 1 197 ? -30.696 36.467 1.455 1.00 33.31 197 ALA A C 1
ATOM 1540 O O . ALA A 1 197 ? -30.143 37.021 0.503 1.00 33.31 197 ALA A O 1
ATOM 1541 N N . ILE A 1 198 ? -31.801 35.738 1.320 1.00 39.69 198 ILE A N 1
ATOM 1542 C CA . ILE A 1 198 ? -32.696 35.865 0.177 1.00 39.69 198 ILE A CA 1
ATOM 1543 C C . ILE A 1 198 ? -33.577 37.061 0.525 1.00 39.69 198 ILE A C 1
ATOM 1545 O O . ILE A 1 198 ? -34.460 36.955 1.372 1.00 39.69 198 ILE A O 1
ATOM 1549 N N . GLU A 1 199 ? -33.267 38.219 -0.050 1.00 39.34 199 GLU A N 1
ATOM 1550 C CA . GLU A 1 199 ? -34.185 39.352 -0.031 1.00 39.34 199 GLU A CA 1
ATOM 1551 C C . GLU A 1 199 ? -35.299 39.069 -1.041 1.00 39.34 199 GLU A C 1
ATOM 1553 O O . GLU A 1 199 ? -35.072 39.002 -2.251 1.00 39.34 199 GLU A O 1
ATOM 1558 N N . ASP A 1 200 ? -36.503 38.863 -0.510 1.00 40.06 200 ASP A N 1
ATOM 1559 C CA . ASP A 1 200 ? -37.747 38.879 -1.263 1.00 40.06 200 ASP A CA 1
ATOM 1560 C C . ASP A 1 200 ? -37.970 40.290 -1.824 1.00 40.06 200 ASP A C 1
ATOM 1562 O O . ASP A 1 200 ? -38.261 41.237 -1.094 1.00 40.06 200 ASP A O 1
ATOM 1566 N N . GLY A 1 201 ? -37.837 40.421 -3.141 1.00 40.28 201 GLY A N 1
ATOM 1567 C CA . GLY A 1 201 ? -38.205 41.611 -3.896 1.00 40.28 201 GLY A CA 1
ATOM 1568 C C . GLY A 1 201 ? -38.951 41.196 -5.153 1.00 40.28 201 GLY A C 1
ATOM 1569 O O . GLY A 1 201 ? -38.337 40.928 -6.185 1.00 40.28 201 GLY A O 1
ATOM 1570 N N . GLY A 1 202 ? -40.275 41.099 -5.048 1.00 33.94 202 GLY A N 1
ATOM 1571 C CA . GLY A 1 202 ? -41.147 41.134 -6.214 1.00 33.94 202 GLY A CA 1
ATOM 1572 C C . GLY A 1 202 ? -41.182 42.548 -6.789 1.00 33.94 202 GLY A C 1
ATOM 1573 O O . GLY A 1 202 ? -41.153 43.510 -6.032 1.00 33.94 202 GLY A O 1
ATOM 1574 N N . ASP A 1 203 ? -41.194 42.658 -8.115 1.00 35.47 203 ASP A N 1
ATOM 1575 C CA . ASP A 1 203 ? -42.235 43.394 -8.834 1.00 35.47 203 ASP A CA 1
ATOM 1576 C C . ASP A 1 203 ? -42.104 43.203 -10.352 1.00 35.47 203 ASP A C 1
ATOM 1578 O O . ASP A 1 203 ? -41.052 42.877 -10.907 1.00 35.47 203 ASP A O 1
ATOM 1582 N N . GLU A 1 204 ? -43.269 43.314 -10.972 1.00 41.03 204 GLU A N 1
ATOM 1583 C CA . GLU A 1 204 ? -43.660 43.003 -12.338 1.00 41.03 204 GLU A CA 1
ATOM 1584 C C . GLU A 1 204 ? -43.051 43.968 -13.372 1.00 41.03 204 GLU A C 1
ATOM 1586 O O . GLU A 1 204 ? -42.835 45.136 -13.073 1.00 41.03 204 GLU A O 1
ATOM 1591 N N . ASP A 1 205 ? -42.794 43.490 -14.601 1.00 37.66 205 ASP A N 1
ATOM 1592 C CA . ASP A 1 205 ? -43.345 44.086 -15.835 1.00 37.66 205 ASP A CA 1
ATOM 1593 C C . ASP A 1 205 ? -42.702 43.549 -17.136 1.00 37.66 205 ASP A C 1
ATOM 1595 O O . ASP A 1 205 ? -41.488 43.530 -17.323 1.00 37.66 205 ASP A O 1
ATOM 1599 N N . GLY A 1 206 ? -43.562 43.220 -18.109 1.00 33.19 206 GLY A N 1
ATOM 1600 C CA . GLY A 1 206 ? -43.418 43.778 -19.462 1.00 33.19 206 GLY A CA 1
ATOM 1601 C C . GLY A 1 206 ? -42.534 43.095 -20.527 1.00 33.19 206 GLY A C 1
ATOM 1602 O O . GLY A 1 206 ? -41.464 43.583 -20.851 1.00 33.19 206 GLY A O 1
ATOM 1603 N N . VAL A 1 207 ? -43.119 42.116 -21.236 1.00 38.12 207 VAL A N 1
ATOM 1604 C CA . VAL A 1 207 ? -43.381 42.135 -22.707 1.00 38.12 207 VAL A CA 1
ATOM 1605 C C . VAL A 1 207 ? -42.229 42.170 -23.761 1.00 38.12 207 VAL A C 1
ATOM 1607 O O . VAL A 1 207 ? -41.350 43.021 -23.750 1.00 38.12 207 VAL A O 1
ATOM 1610 N N . LYS A 1 208 ? -42.455 41.359 -24.829 1.00 36.94 208 LYS A N 1
ATOM 1611 C CA . LYS A 1 208 ? -41.832 41.234 -26.190 1.00 36.94 208 LYS A CA 1
ATOM 1612 C C . LYS A 1 208 ? -40.556 40.374 -26.260 1.00 36.94 208 LYS A C 1
ATOM 1614 O O . LYS A 1 208 ? -39.605 40.617 -25.548 1.00 36.94 208 LYS A O 1
ATOM 1619 N N . GLY A 1 209 ? -40.412 39.349 -27.105 1.00 35.06 209 GLY A N 1
ATOM 1620 C CA . GLY A 1 209 ? -41.052 39.011 -28.379 1.00 35.06 209 GLY A CA 1
ATOM 1621 C C . GLY A 1 209 ? -40.015 39.088 -29.511 1.00 35.06 209 GLY A C 1
ATOM 1622 O O . GLY A 1 209 ? -39.581 40.187 -29.828 1.00 35.06 209 GLY A O 1
ATOM 1623 N N . THR A 1 210 ? -39.608 37.936 -30.068 1.00 39.44 210 THR A N 1
ATOM 1624 C CA . THR A 1 210 ? -39.080 37.634 -31.435 1.00 39.44 210 THR A CA 1
ATOM 1625 C C . THR A 1 210 ? -38.254 36.338 -31.346 1.00 39.44 210 THR A C 1
ATOM 1627 O O . THR A 1 210 ? -37.285 36.247 -30.607 1.00 39.44 210 THR A O 1
ATOM 1630 N N . ASP A 1 211 ? -38.773 35.196 -31.794 1.00 36.62 211 ASP A N 1
ATOM 1631 C CA . ASP A 1 211 ? -38.666 34.642 -33.155 1.00 36.62 211 ASP A CA 1
ATOM 1632 C C . ASP A 1 211 ? -37.253 34.690 -33.768 1.00 36.62 211 ASP A C 1
ATOM 1634 O O . ASP A 1 211 ? -36.778 35.756 -34.159 1.00 36.62 211 ASP A O 1
ATOM 1638 N N . ARG A 1 212 ? -36.619 33.512 -33.899 1.00 43.16 212 ARG A N 1
ATOM 1639 C CA . ARG A 1 212 ? -36.137 32.948 -35.179 1.00 43.16 212 ARG A CA 1
ATOM 1640 C C . ARG A 1 212 ? -35.282 31.695 -34.971 1.00 43.16 212 ARG A C 1
ATOM 1642 O O . ARG A 1 212 ? -34.298 31.704 -34.241 1.00 43.16 212 ARG A O 1
ATOM 1649 N N . GLY A 1 213 ? -35.570 30.678 -35.784 1.00 35.62 213 GLY A N 1
ATOM 1650 C CA . GLY A 1 213 ? -34.509 29.925 -36.461 1.00 35.62 213 GLY A CA 1
ATOM 1651 C C . GLY A 1 213 ? -34.243 28.504 -35.978 1.00 35.62 213 GLY A C 1
ATOM 1652 O O . GLY A 1 213 ? -33.238 28.230 -35.332 1.00 35.62 213 GLY A O 1
ATOM 1653 N N . GLY A 1 214 ? -35.080 27.559 -36.407 1.00 35.25 214 GLY A N 1
ATOM 1654 C CA . GLY A 1 214 ? -34.693 26.153 -36.442 1.00 35.25 214 GLY A CA 1
ATOM 1655 C C . GLY A 1 214 ?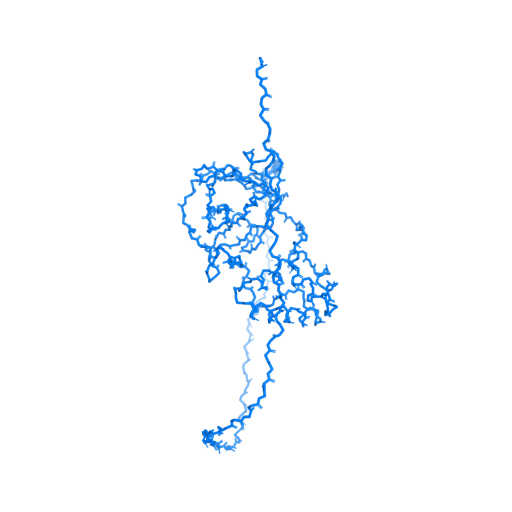 -33.636 25.861 -37.515 1.00 35.25 214 GLY A C 1
ATOM 1656 O O . GLY A 1 214 ? -33.602 26.508 -38.560 1.00 35.25 214 GLY A O 1
ATOM 1657 N N . ARG A 1 215 ? -32.845 24.796 -37.324 1.00 42.19 215 ARG A N 1
ATOM 1658 C CA . ARG A 1 215 ? -32.381 23.968 -38.448 1.00 42.19 215 ARG A CA 1
ATOM 1659 C C . ARG A 1 215 ? -32.091 22.532 -38.018 1.00 42.19 215 ARG A C 1
ATOM 1661 O O . ARG A 1 215 ? -31.245 22.253 -37.180 1.00 42.19 215 ARG A O 1
ATOM 1668 N N . LYS A 1 216 ? -32.832 21.623 -38.648 1.00 41.03 216 LYS A N 1
ATOM 1669 C CA . LYS A 1 216 ? -32.699 20.164 -38.619 1.00 41.03 216 LYS A CA 1
ATOM 1670 C C . LYS A 1 216 ? -31.645 19.692 -39.639 1.00 41.03 216 LYS A C 1
ATOM 1672 O O . LYS A 1 216 ? -31.629 20.193 -40.759 1.00 41.03 216 LYS A O 1
ATOM 1677 N N . ARG A 1 217 ? -30.973 18.590 -39.267 1.00 43.44 217 ARG A N 1
ATOM 1678 C CA . ARG A 1 217 ? -30.588 17.398 -40.068 1.00 43.44 217 ARG A CA 1
ATOM 1679 C C . ARG A 1 217 ? -29.502 17.496 -41.152 1.00 43.44 217 ARG A C 1
ATOM 1681 O O . ARG A 1 217 ? -29.622 18.278 -42.086 1.00 43.44 217 ARG A O 1
ATOM 1688 N N . ARG A 1 218 ? -28.598 16.502 -41.114 1.00 40.59 218 ARG A N 1
ATOM 1689 C CA . ARG A 1 218 ? -28.283 15.433 -42.113 1.00 40.59 218 ARG A CA 1
ATOM 1690 C C . ARG A 1 218 ? -27.008 14.714 -41.598 1.00 40.59 218 ARG A C 1
ATOM 1692 O O . ARG A 1 218 ? -26.157 15.390 -41.049 1.00 40.59 218 ARG A O 1
ATOM 1699 N N . GLY A 1 219 ? -26.812 13.394 -41.601 1.00 32.97 219 GLY A N 1
ATOM 1700 C CA . GLY A 1 219 ? -27.349 12.324 -42.442 1.00 32.97 219 GLY A CA 1
ATOM 1701 C C . GLY A 1 219 ? -26.488 12.171 -43.698 1.00 32.97 219 GLY A C 1
ATOM 1702 O O . GLY A 1 219 ? -26.677 12.953 -44.623 1.00 32.97 219 GLY A O 1
ATOM 1703 N N . GLY A 1 220 ? -25.570 11.198 -43.733 1.00 32.06 220 GLY A N 1
ATOM 1704 C CA . GLY A 1 220 ? -24.754 10.903 -44.916 1.00 32.06 220 GLY A CA 1
ATOM 1705 C C . GLY A 1 220 ? -23.865 9.671 -44.747 1.00 32.06 220 GLY A C 1
ATOM 1706 O O . GLY A 1 220 ? -22.801 9.758 -44.145 1.00 32.06 220 GLY A O 1
ATOM 1707 N N . ALA A 1 221 ? -24.334 8.545 -45.284 1.00 37.56 221 ALA A N 1
ATOM 1708 C CA . ALA A 1 221 ? -23.582 7.330 -45.567 1.00 37.56 221 ALA A CA 1
ATOM 1709 C C . ALA A 1 221 ? -23.276 7.274 -47.076 1.00 37.56 221 ALA A C 1
ATOM 1711 O O . ALA A 1 221 ? -24.145 7.627 -47.869 1.00 37.56 221 ALA A O 1
ATOM 1712 N N . MET A 1 222 ? -22.073 6.828 -47.436 1.00 33.03 222 MET A N 1
ATOM 1713 C CA . MET A 1 222 ? -21.597 6.279 -48.724 1.00 33.03 222 MET A CA 1
ATOM 1714 C C . MET A 1 222 ? -20.229 5.647 -48.398 1.00 33.03 222 MET A C 1
ATOM 1716 O O . MET A 1 222 ? -19.526 6.177 -47.544 1.00 33.03 222 MET A O 1
ATOM 1720 N N . GLY A 1 223 ? -19.757 4.552 -48.974 1.00 33.47 223 GLY A N 1
ATOM 1721 C CA . GLY A 1 223 ? -20.219 3.707 -50.063 1.00 33.47 223 GLY A CA 1
ATOM 1722 C C . GLY A 1 223 ? -19.227 2.540 -50.187 1.00 33.47 223 GLY A C 1
ATOM 1723 O O . GLY A 1 223 ? -18.117 2.600 -49.656 1.00 33.47 223 GLY A O 1
ATOM 1724 N N . GLU A 1 224 ? -19.687 1.474 -50.822 1.00 34.16 224 GLU A N 1
ATOM 1725 C CA . GLU A 1 224 ? -18.978 0.229 -51.115 1.00 34.16 224 GLU A CA 1
ATOM 1726 C C . GLU A 1 224 ? -17.815 0.436 -52.103 1.00 34.16 224 GLU A C 1
ATOM 1728 O O . GLU A 1 224 ? -17.925 1.239 -53.026 1.00 34.16 224 GLU A O 1
ATOM 1733 N N . GLU A 1 225 ? -16.744 -0.353 -51.969 1.00 34.34 225 GLU A N 1
ATOM 1734 C CA . GLU A 1 225 ? -15.982 -0.842 -53.126 1.00 34.34 225 GLU A CA 1
ATOM 1735 C C . GLU A 1 225 ? -15.422 -2.238 -52.799 1.00 34.34 225 GLU A C 1
ATOM 1737 O O . GLU A 1 225 ? -14.559 -2.409 -51.935 1.00 34.34 225 GLU A O 1
ATOM 1742 N N . GLU A 1 226 ? -15.980 -3.244 -53.474 1.00 34.66 226 GLU A N 1
ATOM 1743 C CA . GLU A 1 226 ? -15.457 -4.604 -53.584 1.00 34.66 226 GLU A CA 1
ATOM 1744 C C . GLU A 1 226 ? -14.088 -4.611 -54.276 1.00 34.66 226 GLU A C 1
ATOM 1746 O O . GLU A 1 226 ? -13.855 -3.878 -55.238 1.00 34.66 226 GLU A O 1
ATOM 1751 N N . ARG A 1 227 ? -13.210 -5.529 -53.859 1.00 34.25 227 ARG A N 1
ATOM 1752 C CA . ARG A 1 227 ? -12.289 -6.218 -54.773 1.00 34.25 227 ARG A CA 1
ATOM 1753 C C . ARG A 1 227 ? -11.847 -7.550 -54.167 1.00 34.25 227 ARG A C 1
ATOM 1755 O O . ARG A 1 227 ? -11.098 -7.591 -53.193 1.00 34.25 227 ARG A O 1
ATOM 1762 N N . ASP A 1 228 ? -12.322 -8.622 -54.789 1.00 33.56 228 ASP A N 1
ATOM 1763 C CA . ASP A 1 228 ? -11.807 -9.984 -54.695 1.00 33.56 228 ASP A CA 1
ATOM 1764 C C . ASP A 1 228 ? -10.342 -10.067 -55.143 1.00 33.56 228 ASP A C 1
ATOM 1766 O O . ASP A 1 228 ? -10.005 -9.553 -56.207 1.00 33.56 228 ASP A O 1
ATOM 1770 N N . VAL A 1 229 ? -9.506 -10.817 -54.411 1.00 40.69 229 VAL A N 1
ATOM 1771 C CA . VAL A 1 229 ? -8.445 -11.657 -54.998 1.00 40.69 229 VAL A CA 1
ATOM 1772 C C . VAL A 1 229 ? -8.295 -12.941 -54.175 1.00 40.69 229 VAL A C 1
ATOM 1774 O O . VAL A 1 229 ? -8.253 -12.946 -52.946 1.00 40.69 229 VAL A O 1
ATOM 1777 N N . GLN A 1 230 ? -8.224 -14.031 -54.928 1.00 36.31 230 GLN A N 1
ATOM 1778 C CA . GLN A 1 230 ? -8.154 -15.437 -54.567 1.00 36.31 230 GLN A CA 1
ATOM 1779 C C . GLN A 1 230 ? -6.931 -15.850 -53.726 1.00 36.31 230 GLN A C 1
ATOM 1781 O O . GLN A 1 230 ? -5.824 -15.364 -53.920 1.00 36.31 230 GLN A O 1
ATOM 1786 N N . GLY A 1 231 ? -7.144 -16.893 -52.914 1.00 30.47 231 GLY A N 1
ATOM 1787 C CA . GLY A 1 231 ? -6.337 -18.121 -52.935 1.00 30.47 231 GLY A CA 1
ATOM 1788 C C . GLY A 1 231 ? -4.922 -18.090 -52.343 1.00 30.47 231 GLY A C 1
ATOM 1789 O O . GLY A 1 231 ? -3.977 -17.660 -52.986 1.00 30.47 231 GLY A O 1
ATOM 1790 N N . ASN A 1 232 ? -4.728 -18.752 -51.200 1.00 33.19 232 ASN A N 1
ATOM 1791 C CA . ASN A 1 232 ? -4.145 -20.101 -51.210 1.00 33.19 232 ASN A CA 1
ATOM 1792 C C . ASN A 1 232 ? -4.116 -20.716 -49.807 1.00 33.19 232 ASN A C 1
ATOM 1794 O O . ASN A 1 232 ? -3.576 -20.152 -48.858 1.00 33.19 232 ASN A O 1
ATOM 1798 N N . GLY A 1 233 ? -4.663 -21.926 -49.712 1.00 29.22 233 GLY A N 1
ATOM 1799 C CA . GLY A 1 233 ? -4.396 -22.839 -48.614 1.00 29.22 233 GLY A CA 1
ATOM 1800 C C . GLY A 1 233 ? -3.042 -23.529 -48.784 1.00 29.22 233 GLY A C 1
ATOM 1801 O O . GLY A 1 233 ? -2.612 -23.839 -49.891 1.00 29.22 233 GLY A O 1
ATOM 1802 N N . SER A 1 234 ? -2.382 -23.787 -47.660 1.00 37.66 234 SER A N 1
ATOM 1803 C CA . SER A 1 234 ? -1.445 -24.895 -47.421 1.00 37.66 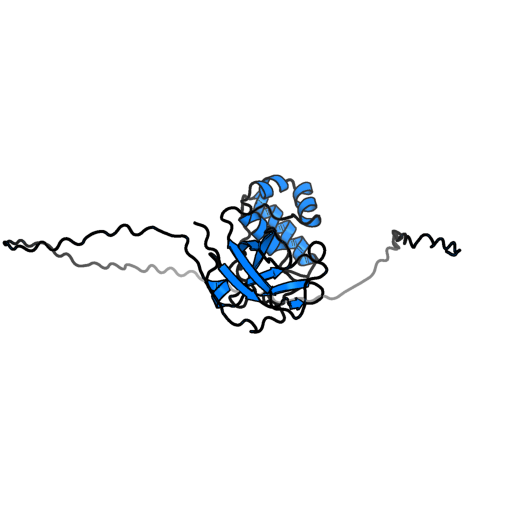234 SER A CA 1
ATOM 1804 C C . SER A 1 234 ? -1.198 -24.896 -45.909 1.00 37.66 234 SER A C 1
ATOM 1806 O O . SER A 1 234 ? -0.605 -23.974 -45.369 1.00 37.66 234 SER A O 1
ATOM 1808 N N . SER A 1 235 ? -1.825 -25.764 -45.118 1.00 34.50 235 SER A N 1
ATOM 1809 C CA . SER A 1 235 ? -1.463 -27.177 -44.966 1.00 34.50 235 SER A CA 1
ATOM 1810 C C . SER A 1 235 ? 0.043 -27.359 -44.770 1.00 34.50 235 SER A C 1
ATOM 1812 O O . SER A 1 235 ? 0.778 -27.530 -45.733 1.00 34.50 235 SER A O 1
ATOM 1814 N N . ASN A 1 236 ? 0.498 -27.419 -43.516 1.00 33.72 236 ASN A N 1
ATOM 1815 C CA . ASN A 1 236 ? 1.568 -28.354 -43.185 1.00 33.72 236 ASN A CA 1
ATOM 1816 C C . ASN A 1 236 ? 1.371 -28.968 -41.795 1.00 33.72 236 ASN A C 1
ATOM 1818 O O . ASN A 1 236 ? 1.528 -28.348 -40.748 1.00 33.72 236 ASN A O 1
ATOM 1822 N N . VAL A 1 237 ? 0.983 -30.237 -41.854 1.00 33.38 237 VAL A N 1
ATOM 1823 C CA . VAL A 1 237 ? 0.985 -31.242 -40.797 1.00 33.38 237 VAL A CA 1
ATOM 1824 C C . VAL A 1 237 ? 2.377 -31.898 -40.763 1.00 33.38 237 VAL A C 1
ATOM 1826 O O . VAL A 1 237 ? 3.048 -31.961 -41.787 1.00 33.38 237 VAL A O 1
ATOM 1829 N N . ARG A 1 238 ? 2.722 -32.509 -39.614 1.00 32.84 238 ARG A N 1
ATOM 1830 C CA . ARG A 1 238 ? 3.878 -33.397 -39.316 1.00 32.84 238 ARG A CA 1
ATOM 1831 C C . ARG A 1 238 ? 5.205 -32.666 -39.042 1.00 32.84 238 ARG A C 1
ATOM 1833 O O . ARG A 1 238 ? 5.596 -31.772 -39.760 1.00 32.84 238 ARG A O 1
ATOM 1840 N N . LYS A 1 239 ? 6.005 -33.055 -38.042 1.00 39.81 239 LYS A N 1
ATOM 1841 C CA . LYS A 1 239 ? 6.258 -34.420 -37.547 1.00 39.81 239 LYS A CA 1
ATOM 1842 C C . LYS A 1 239 ? 6.863 -34.369 -36.134 1.00 39.81 239 LYS A C 1
ATOM 1844 O O . LYS A 1 239 ? 7.868 -33.705 -35.909 1.00 39.81 239 LYS A O 1
ATOM 1849 N N . LYS A 1 240 ? 6.312 -35.173 -35.217 1.00 37.41 240 LYS A N 1
ATOM 1850 C CA . LYS A 1 240 ? 7.040 -35.713 -34.056 1.00 37.41 240 LYS A CA 1
ATOM 1851 C C . LYS A 1 240 ? 8.319 -36.404 -34.547 1.00 37.41 240 LYS A C 1
ATOM 1853 O O . LYS A 1 240 ? 8.223 -37.280 -35.407 1.00 37.41 240 LYS A O 1
ATOM 1858 N N . ARG A 1 241 ? 9.469 -36.129 -33.925 1.00 38.50 241 ARG A N 1
ATOM 1859 C CA . ARG A 1 241 ? 10.556 -37.112 -33.787 1.00 38.50 241 ARG A CA 1
ATOM 1860 C C . ARG A 1 241 ? 11.111 -37.075 -32.366 1.00 38.50 241 ARG A C 1
ATOM 1862 O O . ARG A 1 241 ? 11.559 -36.048 -31.876 1.00 38.50 241 ARG A O 1
ATOM 1869 N N . ARG A 1 242 ? 10.995 -38.239 -31.728 1.00 37.72 242 ARG A N 1
ATOM 1870 C CA . ARG A 1 242 ? 11.709 -38.684 -30.531 1.00 37.72 242 ARG A CA 1
ATOM 1871 C C . ARG A 1 242 ? 13.141 -39.093 -30.907 1.00 37.72 242 ARG A C 1
ATOM 1873 O O . ARG A 1 242 ? 13.363 -39.519 -32.039 1.00 37.72 242 ARG A O 1
ATOM 1880 N N . GLY A 1 243 ? 14.021 -39.081 -29.904 1.00 33.25 243 GLY A N 1
ATOM 1881 C CA . GLY A 1 243 ? 15.380 -39.648 -29.896 1.00 33.25 243 GLY A CA 1
ATOM 1882 C C . GLY A 1 243 ? 16.414 -38.539 -29.677 1.00 33.25 243 GLY A C 1
ATOM 1883 O O . GLY A 1 243 ? 16.517 -37.665 -30.518 1.00 33.25 243 GLY A O 1
ATOM 1884 N N . GLY A 1 244 ? 17.164 -38.416 -28.580 1.00 31.25 244 GLY A N 1
ATOM 1885 C CA . GLY A 1 244 ? 17.525 -39.360 -27.526 1.00 31.25 244 GLY A CA 1
ATOM 1886 C C . GLY A 1 244 ? 18.936 -39.904 -27.756 1.00 31.25 244 GLY A C 1
ATOM 1887 O O . GLY A 1 244 ? 19.049 -40.885 -28.476 1.00 31.25 244 GLY A O 1
ATOM 1888 N N . LYS A 1 245 ? 19.973 -39.302 -27.143 1.00 33.44 245 LYS A N 1
ATOM 1889 C CA . LYS A 1 245 ? 21.032 -39.985 -26.359 1.00 33.44 245 LYS A CA 1
ATOM 1890 C C . LYS A 1 245 ? 22.124 -39.023 -25.849 1.00 33.44 245 LYS A C 1
ATOM 1892 O O . LYS A 1 245 ? 22.742 -38.316 -26.626 1.00 33.44 245 LYS A O 1
ATOM 1897 N N . ALA A 1 246 ? 22.327 -39.097 -24.533 1.00 32.91 246 ALA A N 1
ATOM 1898 C CA . ALA A 1 246 ? 23.574 -39.217 -23.766 1.00 32.91 246 ALA A CA 1
ATOM 1899 C C . ALA A 1 246 ? 24.867 -38.465 -24.162 1.00 32.91 246 ALA A C 1
ATOM 1901 O O . ALA A 1 246 ? 25.470 -38.727 -25.195 1.00 32.91 246 ALA A O 1
ATOM 1902 N N . GLY A 1 247 ? 25.388 -37.730 -23.172 1.00 34.09 247 GLY A N 1
ATOM 1903 C CA . GLY A 1 247 ? 26.804 -37.401 -22.953 1.00 34.09 247 GLY A CA 1
ATOM 1904 C C . GLY A 1 247 ? 26.932 -36.617 -21.641 1.00 34.09 247 GLY A C 1
ATOM 1905 O O . GLY A 1 247 ? 26.642 -35.431 -21.616 1.00 34.09 247 GLY A O 1
ATOM 1906 N N . LYS A 1 248 ? 26.981 -37.296 -20.484 1.00 34.06 248 LYS A N 1
ATOM 1907 C CA . LYS A 1 248 ? 28.165 -37.395 -19.602 1.00 34.06 248 LYS A CA 1
ATOM 1908 C C . LYS A 1 248 ? 29.036 -36.128 -19.577 1.00 34.06 248 LYS A C 1
ATOM 1910 O O . LYS A 1 248 ? 29.821 -35.900 -20.486 1.00 34.06 248 LYS A O 1
ATOM 1915 N N . GLY A 1 249 ? 28.923 -35.378 -18.484 1.00 35.03 249 GLY A N 1
ATOM 1916 C CA . GLY A 1 249 ? 29.838 -34.318 -18.075 1.00 35.03 249 GLY A CA 1
ATOM 1917 C C . GLY A 1 249 ? 29.693 -34.133 -16.570 1.00 35.03 249 GLY A C 1
ATOM 1918 O O . GLY A 1 249 ? 28.720 -33.549 -16.105 1.00 35.03 249 GLY A O 1
ATOM 1919 N N . GLU A 1 250 ? 30.601 -34.757 -15.830 1.00 35.69 250 GLU A N 1
ATOM 1920 C CA . GLU A 1 250 ? 30.725 -34.691 -14.378 1.00 35.69 250 GLU A CA 1
ATOM 1921 C C . GLU A 1 250 ? 31.076 -33.262 -13.939 1.00 35.69 250 GLU A C 1
ATOM 1923 O O . GLU A 1 250 ? 31.906 -32.595 -14.550 1.00 35.69 250 GLU A O 1
ATOM 1928 N N . GLY A 1 251 ? 30.431 -32.796 -12.873 1.00 33.28 251 GLY A N 1
ATOM 1929 C CA . GLY A 1 251 ? 30.644 -31.476 -12.288 1.00 33.28 251 GLY A CA 1
ATOM 1930 C C . GLY A 1 251 ? 29.845 -31.359 -10.998 1.00 33.28 251 GLY A C 1
ATOM 1931 O O . GLY A 1 251 ? 28.788 -30.736 -10.966 1.00 33.28 251 GLY A O 1
ATOM 1932 N N . SER A 1 252 ? 30.308 -32.062 -9.963 1.00 33.53 252 SER A N 1
ATOM 1933 C CA . SER A 1 252 ? 29.745 -32.006 -8.610 1.00 33.53 252 SER A CA 1
ATOM 1934 C C . SER A 1 252 ? 29.937 -30.610 -7.979 1.00 33.53 252 SER A C 1
ATOM 1936 O O . SER A 1 252 ? 30.815 -29.858 -8.406 1.00 33.53 252 SER A O 1
ATOM 1938 N N . PRO A 1 253 ? 29.118 -30.245 -6.977 1.00 41.66 253 PRO A N 1
ATOM 1939 C CA . PRO A 1 253 ? 28.777 -28.866 -6.650 1.00 41.66 253 PRO A CA 1
ATOM 1940 C C . PRO A 1 253 ? 29.728 -28.229 -5.631 1.00 41.66 253 PRO A C 1
ATOM 1942 O O . PRO A 1 253 ? 30.164 -28.867 -4.673 1.00 41.66 253 PRO A O 1
ATOM 1945 N N . VAL A 1 254 ? 29.967 -26.924 -5.777 1.00 33.97 254 VAL A N 1
ATOM 1946 C CA . VAL A 1 254 ? 30.563 -26.107 -4.713 1.00 33.97 254 VAL A CA 1
ATOM 1947 C C . VAL A 1 254 ? 29.469 -25.775 -3.700 1.00 33.97 254 VAL A C 1
ATOM 1949 O O . VAL A 1 254 ? 28.622 -24.911 -3.919 1.00 33.97 254 VAL A O 1
ATOM 1952 N N . ALA A 1 255 ? 29.484 -26.511 -2.592 1.00 34.00 255 ALA A N 1
ATOM 1953 C CA . ALA A 1 255 ? 28.726 -26.210 -1.392 1.00 34.00 255 ALA A CA 1
ATOM 1954 C C . ALA A 1 255 ? 29.312 -24.963 -0.708 1.00 34.00 255 ALA A C 1
ATOM 1956 O O . ALA A 1 255 ? 30.469 -24.964 -0.288 1.00 34.00 255 ALA A O 1
ATOM 1957 N N . ILE A 1 256 ? 28.508 -23.908 -0.559 1.00 33.62 256 ILE A N 1
ATOM 1958 C CA . ILE A 1 256 ? 28.804 -22.814 0.371 1.00 33.62 256 ILE A CA 1
ATOM 1959 C C . ILE A 1 256 ? 28.169 -23.188 1.706 1.00 33.62 256 ILE A C 1
ATOM 1961 O O . ILE A 1 256 ? 26.949 -23.271 1.847 1.00 33.62 256 ILE A O 1
ATOM 1965 N N . ALA A 1 257 ? 29.038 -23.481 2.668 1.00 34.59 257 ALA A N 1
ATOM 1966 C CA . ALA A 1 257 ? 28.685 -23.893 4.009 1.00 34.59 257 ALA A CA 1
ATOM 1967 C C . ALA A 1 257 ? 27.997 -22.764 4.790 1.00 34.59 257 ALA A C 1
ATOM 1969 O O . ALA A 1 257 ? 28.519 -21.660 4.947 1.00 34.59 257 ALA A O 1
ATOM 1970 N N . VAL A 1 258 ? 26.843 -23.116 5.345 1.00 33.25 258 VAL A N 1
ATOM 1971 C CA . VAL A 1 258 ? 26.154 -22.433 6.437 1.00 33.25 258 VAL A CA 1
ATOM 1972 C C . VAL A 1 258 ? 27.052 -22.483 7.679 1.00 33.25 258 VAL A C 1
ATOM 1974 O O . VAL A 1 258 ? 27.352 -23.567 8.176 1.00 33.25 258 VAL A O 1
ATOM 1977 N N . LYS A 1 259 ? 27.468 -21.330 8.216 1.00 38.00 259 LYS A N 1
ATOM 1978 C CA . LYS A 1 259 ? 27.984 -21.245 9.592 1.00 38.00 259 LYS A CA 1
ATOM 1979 C C . LYS A 1 259 ? 26.866 -20.779 10.515 1.00 38.00 259 LYS A C 1
ATOM 1981 O O . LYS A 1 259 ? 26.560 -19.598 10.618 1.00 38.00 259 LYS A O 1
ATOM 1986 N N . SER A 1 260 ? 26.269 -21.753 11.186 1.00 37.34 260 SER A N 1
ATOM 1987 C CA . SER A 1 260 ? 25.424 -21.593 12.362 1.00 37.34 260 SER A CA 1
ATOM 1988 C C . SER A 1 260 ? 26.258 -21.108 13.555 1.00 37.34 260 SER A C 1
ATOM 1990 O O . SER A 1 260 ? 27.082 -21.860 14.074 1.00 37.34 260 SER A O 1
ATOM 1992 N N . GLY A 1 261 ? 26.029 -19.877 14.012 1.00 35.88 261 GLY A N 1
ATOM 1993 C CA . GLY A 1 261 ? 26.434 -19.423 15.343 1.00 35.88 261 GLY A CA 1
ATOM 1994 C C . GLY A 1 261 ? 25.301 -19.672 16.339 1.00 35.88 261 GLY A C 1
ATOM 1995 O O . GLY A 1 261 ? 24.221 -19.108 16.196 1.00 35.88 261 GLY A O 1
ATOM 1996 N N . LYS A 1 262 ? 25.531 -20.535 17.330 1.00 42.59 262 LYS A N 1
ATOM 1997 C CA . LYS A 1 262 ? 24.679 -20.745 18.517 1.00 42.59 262 LYS A CA 1
ATOM 1998 C C . LYS A 1 262 ? 25.520 -20.482 19.790 1.00 42.59 262 LYS A C 1
ATOM 2000 O O . LYS A 1 262 ? 26.738 -20.368 19.678 1.00 42.59 262 LYS A O 1
ATOM 2005 N N . PRO A 1 263 ? 24.893 -20.304 20.967 1.00 44.19 263 PRO A N 1
ATOM 2006 C CA . PRO A 1 263 ? 25.022 -19.091 21.780 1.00 44.19 263 PRO A CA 1
ATOM 2007 C C . PRO A 1 263 ? 26.057 -19.179 22.910 1.00 44.19 263 PRO A C 1
ATOM 2009 O O . PRO A 1 263 ? 26.363 -20.257 23.421 1.00 44.19 263 PRO A O 1
ATOM 2012 N N . ALA A 1 264 ? 26.528 -18.017 23.370 1.00 38.84 264 ALA A N 1
ATOM 2013 C CA . ALA A 1 264 ? 27.325 -17.897 24.585 1.00 38.84 264 ALA A CA 1
ATOM 2014 C C . ALA A 1 264 ? 26.429 -17.876 25.840 1.00 38.84 264 ALA A C 1
ATOM 2016 O O . ALA A 1 264 ? 25.697 -16.928 26.101 1.00 38.84 264 ALA A O 1
ATOM 2017 N N . ARG A 1 265 ? 26.501 -18.998 26.561 1.00 43.41 265 ARG A N 1
ATOM 2018 C CA . ARG A 1 265 ? 26.406 -19.225 28.015 1.00 43.41 265 ARG A CA 1
ATOM 2019 C C . ARG A 1 265 ? 25.923 -18.088 28.936 1.00 43.41 265 ARG A C 1
ATOM 2021 O O . ARG A 1 265 ? 26.589 -17.076 29.120 1.00 43.41 265 ARG A O 1
ATOM 2028 N N . GLN A 1 266 ? 24.863 -18.425 29.678 1.00 36.84 266 GLN A N 1
ATOM 2029 C CA . GLN A 1 266 ? 24.577 -17.980 31.045 1.00 36.84 266 GLN A CA 1
ATOM 2030 C C . GLN A 1 266 ? 25.826 -18.011 31.940 1.00 36.84 266 GLN A C 1
ATOM 2032 O O . GLN A 1 266 ? 26.485 -19.047 32.052 1.00 36.84 266 GLN A O 1
ATOM 2037 N N . ILE A 1 267 ? 26.049 -16.920 32.670 1.00 45.41 267 ILE A N 1
ATOM 2038 C CA . ILE A 1 267 ? 26.746 -16.938 33.955 1.00 45.41 267 ILE A CA 1
ATOM 2039 C C . ILE A 1 267 ? 25.663 -16.798 35.029 1.00 45.41 267 ILE A C 1
ATOM 2041 O O . ILE A 1 267 ? 25.030 -15.755 35.158 1.00 45.41 267 ILE A O 1
ATOM 2045 N N . ARG A 1 268 ? 25.425 -17.887 35.766 1.00 39.06 268 ARG A N 1
ATOM 2046 C CA . ARG A 1 268 ? 24.892 -17.830 37.130 1.00 39.06 268 ARG A CA 1
ATOM 2047 C C . ARG A 1 268 ? 26.057 -17.449 38.039 1.00 39.06 268 ARG A C 1
ATOM 2049 O O . ARG A 1 268 ? 27.096 -18.093 37.951 1.00 39.06 268 ARG A O 1
ATOM 2056 N N . ASN A 1 269 ? 25.848 -16.496 38.936 1.00 44.53 269 ASN A N 1
ATOM 2057 C CA . ASN A 1 269 ? 26.387 -16.604 40.283 1.00 44.53 269 ASN A CA 1
ATOM 2058 C C . ASN A 1 269 ? 25.336 -16.116 41.279 1.00 44.53 269 ASN A C 1
ATOM 2060 O O . ASN A 1 269 ? 24.664 -15.111 41.067 1.00 44.53 269 ASN A O 1
ATOM 2064 N N . SER A 1 270 ? 25.170 -16.952 42.293 1.00 44.34 270 SER A N 1
ATOM 2065 C CA . SER A 1 270 ? 24.222 -16.892 43.393 1.00 44.34 270 SER A CA 1
ATOM 2066 C C . SER A 1 270 ? 24.769 -16.056 44.559 1.00 44.34 270 SER A C 1
ATOM 2068 O O . SER A 1 270 ? 25.960 -15.755 44.575 1.00 44.34 270 SER A O 1
ATOM 2070 N N . GLN A 1 271 ? 23.899 -15.873 45.566 1.00 45.84 271 GLN A N 1
ATOM 2071 C CA . GLN A 1 271 ? 24.149 -15.490 46.972 1.00 45.84 271 GLN A CA 1
ATOM 2072 C C . GLN A 1 271 ? 24.144 -13.979 47.260 1.00 45.84 271 GLN A C 1
ATOM 2074 O O . GLN A 1 271 ? 24.718 -13.210 46.503 1.00 45.84 271 GLN A O 1
ATOM 2079 N N . GLU A 1 272 ? 23.539 -13.455 48.330 1.00 46.09 272 GLU A N 1
ATOM 2080 C CA . GLU A 1 272 ? 22.696 -13.972 49.424 1.00 46.09 272 GLU A CA 1
ATOM 2081 C C . GLU A 1 272 ? 22.160 -12.748 50.202 1.00 46.09 272 GLU A C 1
ATOM 2083 O O . GLU A 1 272 ? 22.793 -11.699 50.192 1.00 46.09 272 GLU A O 1
ATOM 2088 N N . ALA A 1 273 ? 21.017 -12.930 50.870 1.00 45.22 273 ALA A N 1
ATOM 2089 C CA . ALA A 1 273 ? 20.608 -12.334 52.150 1.00 45.22 273 ALA A CA 1
ATOM 2090 C C . ALA A 1 273 ? 20.969 -10.864 52.480 1.00 45.22 273 ALA A C 1
ATOM 2092 O O . ALA A 1 273 ? 22.093 -10.569 52.877 1.00 45.22 273 ALA A O 1
ATOM 2093 N N . GLN A 1 274 ? 19.955 -9.990 52.514 1.00 46.91 274 GLN A N 1
ATOM 2094 C CA . GLN A 1 274 ? 19.339 -9.432 53.738 1.00 46.91 274 GLN A CA 1
ATOM 2095 C C . GLN A 1 274 ? 18.171 -8.509 53.380 1.00 46.91 274 GLN A C 1
ATOM 2097 O O . GLN A 1 274 ? 18.275 -7.794 52.359 1.00 46.91 274 GLN A O 1
#

pLDDT: mean 74.52, std 27.46, range [29.22, 98.38]

Organism: NCBI:txid64517

Sequence (274 aa):
MSTKITFTSTPHLINTHPLIHLPKPTSALLPARGLVVCSILIPSLSPKPFIAPLEPDGKKSHFFLIDSDTFPDIPSDQSLSITLTPLKKYPAPPLPSDIHEAFRLSNTLDLYYKCTPASQYDWIRWIRSTKNEETRRKRIEVAIDKLGKGSRRPCCFNRSLCTVMEVSKGGVLLGGDETAELEVNAVEDGREGVEYAIEDGGDEDGVKGTDRGGRKRRGGAMGEEERDVQGNGSSNVRKKRRGGKAGKGEGSPVAIAVKSGKPARQIRNSQEAQ